Protein AF-A0A1M3HI37-F1 (afdb_monomer_lite)

Structure (mmCIF, N/CA/C/O backbone):
data_AF-A0A1M3HI37-F1
#
_entry.id   AF-A0A1M3HI37-F1
#
loop_
_atom_site.group_PDB
_atom_site.id
_atom_site.type_symbol
_atom_site.label_atom_id
_atom_site.label_alt_id
_atom_site.label_comp_id
_atom_site.label_asym_id
_atom_site.label_entity_id
_atom_site.label_seq_id
_atom_site.pdbx_PDB_ins_code
_atom_site.Cartn_x
_atom_site.Cartn_y
_atom_site.Cartn_z
_atom_site.occupancy
_atom_site.B_iso_or_equiv
_atom_site.auth_seq_id
_atom_site.auth_comp_id
_atom_site.auth_asym_id
_atom_site.auth_atom_id
_atom_site.pdbx_PDB_model_num
ATOM 1 N N . MET A 1 1 ? 22.553 -4.745 -106.684 1.00 51.94 1 MET A N 1
ATOM 2 C CA . MET A 1 1 ? 22.217 -4.225 -105.346 1.00 51.94 1 MET A CA 1
ATOM 3 C C . MET A 1 1 ? 20.838 -4.741 -105.004 1.00 51.94 1 MET A C 1
ATOM 5 O O . MET A 1 1 ? 19.872 -4.337 -105.643 1.00 51.94 1 MET A O 1
ATOM 9 N N . THR A 1 2 ? 20.761 -5.755 -104.147 1.00 65.69 2 THR A N 1
ATOM 10 C CA . THR A 1 2 ? 19.485 -6.427 -103.848 1.00 65.69 2 THR A CA 1
ATOM 11 C C . THR A 1 2 ? 18.762 -5.704 -102.711 1.00 65.69 2 THR A C 1
ATOM 13 O O . THR A 1 2 ? 19.394 -5.097 -101.853 1.00 65.69 2 THR A O 1
ATOM 16 N N . TRP A 1 3 ? 17.428 -5.749 -102.699 1.00 58.03 3 TRP A N 1
ATOM 17 C CA . TRP A 1 3 ? 16.578 -5.080 -101.696 1.00 58.03 3 TRP A CA 1
ATOM 18 C C . TRP A 1 3 ? 16.956 -5.431 -100.241 1.00 58.03 3 TRP A C 1
ATOM 20 O O . TRP A 1 3 ? 16.861 -4.592 -99.348 1.00 58.03 3 TRP A O 1
ATOM 30 N N . LEU A 1 4 ? 17.487 -6.640 -100.035 1.00 65.56 4 LEU A N 1
ATOM 31 C CA . LEU A 1 4 ? 18.017 -7.131 -98.761 1.00 65.56 4 LEU A CA 1
ATOM 32 C C . LEU A 1 4 ? 19.233 -6.334 -98.257 1.00 65.56 4 LEU A C 1
ATOM 34 O O . LEU A 1 4 ? 19.322 -6.052 -97.061 1.00 65.56 4 LEU A O 1
ATOM 38 N N . GLU A 1 5 ? 20.134 -5.915 -99.149 1.00 64.44 5 GLU A N 1
ATOM 39 C CA . GLU A 1 5 ? 21.323 -5.125 -98.789 1.00 64.44 5 GLU A CA 1
ATOM 40 C C . GLU A 1 5 ? 20.940 -3.706 -98.349 1.00 64.44 5 GLU A C 1
ATOM 42 O O . GLU A 1 5 ? 21.538 -3.161 -97.425 1.00 64.44 5 GLU A O 1
ATOM 47 N N . PHE A 1 6 ? 19.891 -3.132 -98.949 1.00 62.69 6 PHE A N 1
ATOM 48 C CA . PHE A 1 6 ? 19.379 -1.813 -98.574 1.00 62.69 6 PHE A CA 1
ATOM 49 C C . PHE A 1 6 ? 18.662 -1.844 -97.216 1.00 62.69 6 PHE A C 1
ATOM 51 O O . PHE A 1 6 ? 18.908 -0.988 -96.365 1.00 62.69 6 PHE A O 1
ATOM 58 N N . SER A 1 7 ? 17.839 -2.871 -96.959 1.00 63.03 7 SER A N 1
ATOM 59 C CA . SER A 1 7 ? 17.204 -3.049 -95.647 1.00 63.03 7 SER A CA 1
ATOM 60 C C . SER A 1 7 ? 18.219 -3.315 -94.533 1.00 63.03 7 SER A C 1
ATOM 62 O O . SER A 1 7 ? 18.073 -2.777 -93.439 1.00 63.03 7 SER A O 1
ATOM 64 N N . ALA A 1 8 ? 19.279 -4.082 -94.810 1.00 63.03 8 ALA A N 1
ATOM 65 C CA . ALA A 1 8 ? 20.337 -4.344 -93.836 1.00 63.03 8 ALA A CA 1
ATOM 66 C C . ALA A 1 8 ? 21.170 -3.083 -93.537 1.00 63.03 8 ALA A C 1
ATOM 68 O O . ALA A 1 8 ? 21.490 -2.821 -92.376 1.00 63.03 8 ALA A O 1
ATOM 69 N N . ALA A 1 9 ? 21.453 -2.262 -94.557 1.00 66.31 9 ALA A N 1
ATOM 70 C CA . ALA A 1 9 ? 22.195 -1.011 -94.406 1.00 66.31 9 ALA A CA 1
ATOM 71 C C . ALA A 1 9 ? 21.444 0.047 -93.575 1.00 66.31 9 ALA A C 1
ATOM 73 O O . ALA A 1 9 ? 22.079 0.834 -92.876 1.00 66.31 9 ALA A O 1
ATOM 74 N N . ILE A 1 10 ? 20.105 0.052 -93.611 1.00 62.66 10 ILE A N 1
ATOM 75 C CA . ILE A 1 10 ? 19.266 0.981 -92.830 1.00 62.66 10 ILE A CA 1
ATOM 76 C C . ILE A 1 10 ? 18.928 0.425 -91.440 1.00 62.66 10 ILE A C 1
ATOM 78 O O . ILE A 1 10 ? 18.802 1.190 -90.483 1.00 62.66 10 ILE A O 1
ATOM 82 N N . ALA A 1 11 ? 18.814 -0.897 -91.291 1.00 60.50 11 ALA A N 1
ATOM 83 C CA . ALA A 1 11 ? 18.486 -1.517 -90.010 1.00 60.50 11 ALA A CA 1
ATOM 84 C C . ALA A 1 11 ? 19.629 -1.404 -88.988 1.00 60.50 11 ALA A C 1
ATOM 86 O O . ALA A 1 11 ? 19.371 -1.169 -87.808 1.00 60.50 11 ALA A O 1
ATOM 87 N N . TRP A 1 12 ? 20.890 -1.523 -89.421 1.00 64.44 12 TRP A N 1
ATOM 88 C CA . TRP A 1 12 ? 22.028 -1.525 -88.496 1.00 64.44 12 TRP A CA 1
ATOM 89 C C . TRP A 1 12 ? 22.198 -0.206 -87.715 1.00 64.44 12 TRP A C 1
ATOM 91 O O . TRP A 1 12 ? 22.315 -0.265 -86.491 1.00 64.44 12 TRP A O 1
ATOM 101 N N . PRO A 1 13 ? 22.111 0.991 -88.332 1.00 61.84 13 PRO A N 1
ATOM 102 C CA . PRO A 1 13 ? 22.162 2.259 -87.600 1.00 61.84 13 PRO A CA 1
ATOM 103 C C . PRO A 1 13 ? 21.025 2.437 -86.586 1.00 61.84 13 PRO A C 1
ATOM 105 O O . PRO A 1 13 ? 21.250 2.985 -85.510 1.00 61.84 13 PRO A O 1
ATOM 108 N N . VAL A 1 14 ? 19.815 1.955 -86.893 1.00 59.25 14 VAL A N 1
ATOM 109 C CA . VAL A 1 14 ? 18.654 2.059 -85.991 1.00 59.25 14 VAL A CA 1
ATOM 110 C C . VAL A 1 14 ? 18.808 1.118 -84.799 1.00 59.25 14 VAL A C 1
ATOM 112 O O . VAL A 1 14 ? 18.575 1.529 -83.665 1.00 59.25 14 VAL A O 1
ATOM 115 N N . VAL A 1 15 ? 19.268 -0.114 -85.025 1.00 67.06 15 VAL A N 1
ATOM 116 C CA . VAL A 1 15 ? 19.565 -1.066 -83.943 1.00 67.06 15 VAL A CA 1
ATOM 117 C C . VAL A 1 15 ? 20.706 -0.552 -83.065 1.00 67.06 15 VAL A C 1
ATOM 119 O O . VAL A 1 15 ? 20.630 -0.666 -81.845 1.00 67.06 15 VAL A O 1
ATOM 122 N N . VAL A 1 16 ? 21.724 0.083 -83.652 1.00 62.56 16 VAL A N 1
ATOM 123 C CA . VAL A 1 16 ? 22.813 0.727 -82.904 1.00 62.56 16 VAL A CA 1
ATOM 124 C C . VAL A 1 16 ? 22.307 1.935 -82.109 1.00 62.56 16 VAL A C 1
ATOM 126 O O . VAL A 1 16 ? 22.681 2.079 -80.951 1.00 62.56 16 VAL A O 1
ATOM 129 N N . LEU A 1 17 ? 21.413 2.765 -82.654 1.00 59.09 17 LEU A N 1
ATOM 130 C CA . LEU A 1 17 ? 20.812 3.894 -81.928 1.00 59.09 17 LEU A CA 1
ATOM 131 C C . LEU A 1 17 ? 19.907 3.445 -80.775 1.00 59.09 17 LEU A C 1
ATOM 133 O O . LEU A 1 17 ? 19.986 4.009 -79.687 1.00 59.09 17 LEU A O 1
ATOM 137 N N . VAL A 1 18 ? 19.088 2.411 -80.980 1.00 61.22 18 VAL A N 1
ATOM 138 C CA . VAL A 1 18 ? 18.272 1.808 -79.913 1.00 61.22 18 VAL A CA 1
ATOM 139 C C . VAL A 1 18 ? 19.172 1.137 -78.874 1.00 61.22 18 VAL A C 1
ATOM 141 O O . VAL A 1 18 ? 18.958 1.308 -77.677 1.00 61.22 18 VAL A O 1
ATOM 144 N N . GLY A 1 19 ? 20.233 0.456 -79.312 1.00 57.97 19 GLY A N 1
ATOM 145 C CA . GLY A 1 19 ? 21.262 -0.109 -78.444 1.00 57.97 19 GLY A CA 1
ATOM 146 C C . GLY A 1 19 ? 21.965 0.957 -77.602 1.00 57.97 19 GLY A C 1
ATOM 147 O O . GLY A 1 19 ? 22.097 0.783 -76.400 1.00 57.97 19 GLY A O 1
ATOM 148 N N . ILE A 1 20 ? 22.337 2.101 -78.178 1.00 58.50 20 ILE A N 1
ATOM 149 C CA . ILE A 1 20 ? 22.938 3.232 -77.450 1.00 58.50 20 ILE A CA 1
ATOM 150 C C . ILE A 1 20 ? 21.909 3.929 -76.543 1.00 58.50 20 ILE A C 1
ATOM 152 O O . ILE A 1 20 ? 22.268 4.416 -75.477 1.00 58.50 20 ILE A O 1
ATOM 156 N N . GLY A 1 21 ? 20.627 3.958 -76.904 1.00 54.09 21 GLY A N 1
ATOM 157 C CA . GLY A 1 21 ? 19.571 4.496 -76.042 1.00 54.09 21 GLY A CA 1
ATOM 158 C C . GLY A 1 21 ? 19.309 3.631 -74.804 1.00 54.09 21 GLY A C 1
ATOM 159 O O . GLY A 1 21 ? 19.167 4.161 -73.704 1.00 54.09 21 GLY A O 1
ATOM 160 N N . VAL A 1 22 ? 19.289 2.305 -74.981 1.00 57.56 22 VAL A N 1
ATOM 161 C CA . VAL A 1 22 ? 18.970 1.322 -73.931 1.00 57.56 22 VAL A CA 1
ATOM 162 C C . VAL A 1 22 ? 20.198 0.935 -73.093 1.00 57.56 22 VAL A C 1
ATOM 164 O O . VAL A 1 22 ? 20.078 0.834 -71.874 1.00 57.56 22 VAL A O 1
ATOM 167 N N . LEU A 1 23 ? 21.378 0.745 -73.704 1.00 57.44 23 LEU A N 1
ATOM 168 C CA . LEU A 1 23 ? 22.640 0.444 -73.000 1.00 57.44 23 LEU A CA 1
ATOM 169 C C . LEU A 1 23 ? 23.497 1.681 -72.688 1.00 57.44 23 LEU A C 1
ATOM 171 O O . LEU A 1 23 ? 24.400 1.594 -71.858 1.00 57.44 23 LEU A O 1
ATOM 175 N N . GLY A 1 24 ? 23.266 2.812 -73.349 1.00 58.66 24 GLY A N 1
ATOM 176 C CA . GLY A 1 24 ? 23.971 4.064 -73.073 1.00 58.66 24 GLY A CA 1
ATOM 177 C C . GLY A 1 24 ? 23.230 4.953 -72.062 1.00 58.66 24 GLY A C 1
ATOM 178 O O . GLY A 1 24 ? 22.355 4.486 -71.329 1.00 58.66 24 GLY A O 1
ATOM 179 N N . PRO A 1 25 ? 23.562 6.256 -71.987 1.00 54.12 25 PRO A N 1
ATOM 180 C CA . PRO A 1 25 ? 23.143 7.143 -70.896 1.00 54.12 25 PRO A CA 1
ATOM 181 C C . PRO A 1 25 ? 21.618 7.287 -70.722 1.00 54.12 25 PRO A C 1
ATOM 183 O O . PRO A 1 25 ? 21.176 7.653 -69.637 1.00 54.12 25 PRO A O 1
ATOM 186 N N . GLY A 1 26 ? 20.807 6.949 -71.734 1.00 50.66 26 GLY A N 1
ATOM 187 C CA . GLY A 1 26 ? 19.340 6.930 -71.647 1.00 50.66 26 GLY A CA 1
ATOM 188 C C . GLY A 1 26 ? 18.780 5.888 -70.669 1.00 50.66 26 GLY A C 1
ATOM 189 O O . GLY A 1 26 ? 17.872 6.202 -69.901 1.00 50.66 26 GLY A O 1
ATOM 190 N N . GLY A 1 27 ? 19.363 4.685 -70.614 1.00 55.56 27 GLY A N 1
ATOM 191 C CA . GLY A 1 27 ? 18.976 3.650 -69.645 1.00 55.56 27 GLY A CA 1
ATOM 192 C C . GLY A 1 27 ? 19.376 4.001 -68.208 1.00 55.56 27 GLY A C 1
ATOM 193 O O . GLY A 1 27 ? 18.654 3.696 -67.256 1.00 55.56 27 GLY A O 1
ATOM 194 N N . VAL A 1 28 ? 20.497 4.714 -68.047 1.00 56.19 28 VAL A N 1
ATOM 195 C CA . VAL A 1 28 ? 20.952 5.223 -66.743 1.00 56.19 28 VAL A CA 1
ATOM 196 C C . VAL A 1 28 ? 20.040 6.357 -66.270 1.00 56.19 28 VAL A C 1
ATOM 198 O O . VAL A 1 28 ? 19.621 6.345 -65.120 1.00 56.19 28 VAL A O 1
ATOM 201 N N . LEU A 1 29 ? 19.630 7.265 -67.165 1.00 55.41 29 LEU A N 1
ATOM 202 C CA . LEU A 1 29 ? 18.665 8.328 -66.864 1.00 55.41 29 LEU A CA 1
ATOM 203 C C . LEU A 1 29 ? 17.296 7.776 -66.451 1.00 55.41 29 LEU A C 1
ATOM 205 O O . LEU A 1 29 ? 16.701 8.298 -65.516 1.00 55.41 29 LEU A O 1
ATOM 209 N N . GLN A 1 30 ? 16.805 6.703 -67.079 1.00 57.81 30 GLN A N 1
ATOM 210 C CA . GLN A 1 30 ? 15.540 6.075 -66.676 1.00 57.81 30 GLN A CA 1
ATOM 211 C C . GLN A 1 30 ? 15.613 5.467 -65.268 1.00 57.81 30 GLN A C 1
ATOM 213 O O . GLN A 1 30 ? 14.688 5.651 -64.478 1.00 57.81 30 GLN A O 1
ATOM 218 N N . LYS A 1 31 ? 16.727 4.804 -64.924 1.00 58.50 31 LYS A N 1
ATOM 219 C CA . LYS A 1 31 ? 16.969 4.309 -63.560 1.00 58.50 31 LYS A CA 1
ATOM 220 C C . LYS A 1 31 ? 17.120 5.444 -62.553 1.00 58.50 31 LYS A C 1
ATOM 222 O O . LYS A 1 31 ? 16.511 5.383 -61.494 1.00 58.50 31 LYS A O 1
ATOM 227 N N . SER A 1 32 ? 17.864 6.496 -62.888 1.00 55.75 32 SER A N 1
ATOM 228 C CA . SER A 1 32 ? 18.041 7.654 -62.007 1.00 55.75 32 SER A CA 1
ATOM 229 C C . SER A 1 32 ? 16.740 8.427 -61.795 1.00 55.75 32 SER A C 1
ATOM 231 O O . SER A 1 32 ? 16.489 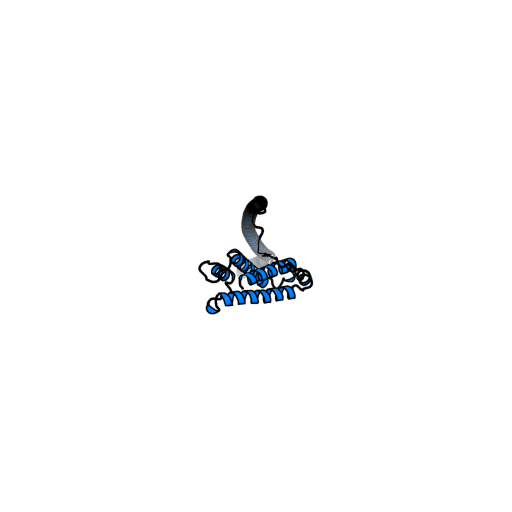8.874 -60.684 1.00 55.75 32 SER A O 1
ATOM 233 N N . ILE A 1 33 ? 15.889 8.559 -62.819 1.00 58.00 33 ILE A N 1
ATOM 234 C CA . ILE A 1 33 ? 14.561 9.182 -62.701 1.00 58.00 33 ILE A CA 1
ATOM 235 C C . ILE A 1 33 ? 13.615 8.293 -61.888 1.00 58.00 33 ILE A C 1
ATOM 237 O O . ILE A 1 33 ? 12.868 8.823 -61.074 1.00 58.00 33 ILE A O 1
ATOM 241 N N . GLY A 1 34 ? 13.671 6.966 -62.053 1.00 56.31 34 GLY A N 1
ATOM 242 C CA . GLY A 1 34 ? 12.927 6.017 -61.219 1.00 56.31 34 GLY A CA 1
ATOM 243 C C . GLY A 1 34 ? 13.337 6.091 -59.746 1.00 56.31 34 GLY A C 1
ATOM 244 O O . GLY A 1 34 ? 12.489 6.277 -58.884 1.00 56.31 34 GLY A O 1
ATOM 245 N N . GLU A 1 35 ? 14.641 6.081 -59.458 1.00 56.62 35 GLU A N 1
ATOM 246 C CA . GLU A 1 35 ? 15.166 6.237 -58.095 1.00 56.62 35 GLU A CA 1
ATOM 247 C C . GLU A 1 35 ? 14.878 7.626 -57.502 1.00 56.62 35 GLU A C 1
ATOM 249 O O . GLU A 1 35 ? 14.635 7.740 -56.302 1.00 56.62 35 GLU A O 1
ATOM 254 N N . LEU A 1 36 ? 14.885 8.693 -58.311 1.00 51.69 36 LEU A N 1
ATOM 255 C CA . LEU A 1 36 ? 14.451 10.022 -57.870 1.00 51.69 36 LEU A CA 1
ATOM 256 C C . LEU A 1 36 ? 12.945 10.066 -57.606 1.00 51.69 36 LEU A C 1
ATOM 258 O O . LEU A 1 36 ? 12.539 10.690 -56.635 1.00 51.69 36 LEU A O 1
ATOM 262 N N . ALA A 1 37 ? 12.122 9.421 -58.432 1.00 54.81 37 ALA A N 1
ATOM 263 C CA . ALA A 1 37 ? 10.678 9.350 -58.234 1.00 54.81 37 ALA A CA 1
ATOM 264 C C . ALA A 1 37 ? 10.332 8.557 -56.967 1.00 54.81 37 ALA A C 1
ATOM 266 O O . ALA A 1 37 ? 9.524 9.030 -56.171 1.00 54.81 37 ALA A O 1
ATOM 267 N N . ASP A 1 38 ? 11.007 7.432 -56.724 1.00 57.66 38 ASP A N 1
ATOM 268 C CA . ASP A 1 38 ? 10.850 6.634 -55.505 1.00 57.66 38 ASP A CA 1
ATOM 269 C C . ASP A 1 38 ? 11.316 7.408 -54.263 1.00 57.66 38 ASP A C 1
ATOM 271 O O . ASP A 1 38 ? 10.620 7.424 -53.249 1.00 57.66 38 ASP A O 1
ATOM 275 N N . LYS A 1 39 ? 12.436 8.144 -54.347 1.00 53.78 39 LYS A N 1
ATOM 276 C CA . LYS A 1 39 ? 12.897 9.031 -53.261 1.00 53.78 39 LYS A CA 1
ATOM 277 C C . LYS A 1 39 ? 11.974 10.230 -53.043 1.00 53.78 39 LYS A C 1
ATOM 279 O O . LYS A 1 39 ? 11.786 10.658 -51.911 1.00 53.78 39 LYS A O 1
ATOM 284 N N . LEU A 1 40 ? 11.376 10.787 -54.093 1.00 53.56 40 LEU A N 1
ATOM 285 C CA . LEU A 1 40 ? 10.406 11.878 -53.970 1.00 53.56 40 LEU A CA 1
ATOM 286 C C . LEU A 1 40 ? 9.072 11.382 -53.402 1.00 53.56 40 LEU A C 1
ATOM 288 O O . LEU A 1 40 ? 8.459 12.092 -52.608 1.00 53.56 40 LEU A O 1
ATOM 292 N N . MET A 1 41 ? 8.642 10.163 -53.742 1.00 55.38 41 MET A N 1
ATOM 293 C CA . MET A 1 41 ? 7.485 9.522 -53.113 1.00 55.38 41 MET A CA 1
ATOM 294 C C . MET A 1 41 ? 7.756 9.178 -51.648 1.00 55.38 41 MET A C 1
ATOM 296 O O . MET A 1 41 ? 6.880 9.424 -50.824 1.00 55.38 41 MET A O 1
ATOM 300 N N . SER A 1 42 ? 8.958 8.702 -51.301 1.00 55.56 42 SER A N 1
ATOM 301 C CA . SER A 1 42 ? 9.329 8.456 -49.902 1.00 55.56 42 SER A CA 1
ATOM 302 C C . SER A 1 42 ? 9.426 9.757 -49.105 1.00 55.56 42 SER A C 1
ATOM 304 O O . SER A 1 42 ? 8.984 9.814 -47.968 1.00 55.56 42 SER A O 1
ATOM 306 N N . ILE A 1 43 ? 9.942 10.839 -49.698 1.00 55.88 43 ILE A N 1
ATOM 307 C CA . ILE A 1 43 ? 9.947 12.162 -49.059 1.00 55.88 43 ILE A CA 1
ATOM 308 C C . ILE A 1 43 ? 8.515 12.667 -48.874 1.00 55.88 43 ILE A C 1
ATOM 310 O O . ILE A 1 43 ? 8.193 13.195 -47.815 1.00 55.88 43 ILE A O 1
ATOM 314 N N . LYS A 1 44 ? 7.632 12.484 -49.862 1.00 58.00 44 LYS A N 1
ATOM 315 C CA . LYS A 1 44 ? 6.222 12.864 -49.737 1.00 58.00 44 LYS A CA 1
ATOM 316 C C . LYS A 1 44 ? 5.516 12.059 -48.641 1.00 58.00 44 LYS A C 1
ATOM 318 O O . LYS A 1 44 ? 4.807 12.660 -47.842 1.00 58.00 44 LYS A O 1
ATOM 323 N N . SER A 1 45 ? 5.752 10.747 -48.556 1.00 61.03 45 SER A N 1
ATOM 324 C CA . SER A 1 45 ? 5.192 9.925 -47.476 1.00 61.03 45 SER A CA 1
ATOM 325 C C . SER A 1 45 ? 5.747 10.343 -46.116 1.00 61.03 45 SER A C 1
ATOM 327 O O . SER A 1 45 ? 4.976 10.490 -45.178 1.00 61.03 45 SER A O 1
ATOM 329 N N . SER A 1 46 ? 7.044 10.652 -46.016 1.00 55.38 46 SER A N 1
ATOM 330 C CA . SER A 1 46 ? 7.645 11.185 -44.789 1.00 55.38 46 SER A CA 1
ATOM 331 C C . SER A 1 46 ? 7.117 12.574 -44.411 1.00 55.38 46 SER A C 1
ATOM 333 O O . SER A 1 46 ? 7.029 12.885 -43.228 1.00 55.38 46 SER A O 1
ATOM 335 N N . VAL A 1 47 ? 6.741 13.420 -45.375 1.00 62.62 47 VAL A N 1
ATOM 336 C CA . VAL A 1 47 ? 6.108 14.725 -45.109 1.00 62.62 47 VAL A CA 1
ATOM 337 C C . VAL A 1 47 ? 4.670 14.551 -44.620 1.00 62.62 47 VAL A C 1
ATOM 339 O O . VAL A 1 47 ? 4.269 15.237 -43.680 1.00 62.62 47 VAL A O 1
ATOM 342 N N . ASP A 1 48 ? 3.910 13.622 -45.200 1.00 68.19 48 ASP A N 1
ATOM 343 C CA . ASP A 1 48 ? 2.563 13.292 -44.723 1.00 68.19 48 ASP A CA 1
ATOM 344 C C . ASP A 1 48 ? 2.616 12.653 -43.321 1.00 68.19 48 ASP A C 1
ATOM 346 O O . ASP A 1 48 ? 1.860 13.049 -42.434 1.00 68.19 48 ASP A O 1
ATOM 350 N N . GLU A 1 49 ? 3.577 11.763 -43.061 1.00 62.81 49 GLU A N 1
ATOM 351 C CA . GLU A 1 49 ? 3.855 11.217 -41.726 1.00 62.81 49 GLU A CA 1
ATOM 352 C C . GLU A 1 49 ? 4.272 12.310 -40.733 1.00 62.81 49 GLU A C 1
ATOM 354 O O . GLU A 1 49 ? 3.784 12.332 -39.605 1.00 62.81 49 GLU A O 1
ATOM 359 N N . PHE A 1 50 ? 5.114 13.264 -41.141 1.00 60.50 50 PHE A N 1
ATOM 360 C CA . PHE A 1 50 ? 5.513 14.395 -40.302 1.00 60.50 50 PHE A CA 1
ATOM 361 C C . PHE A 1 50 ? 4.341 15.333 -39.992 1.00 60.50 50 PHE A C 1
ATOM 363 O O . PHE A 1 50 ? 4.258 15.882 -38.891 1.00 60.50 50 PHE A O 1
ATOM 370 N N . ARG A 1 51 ? 3.414 15.508 -40.937 1.00 67.00 51 ARG A N 1
ATOM 371 C CA . ARG A 1 51 ? 2.192 16.288 -40.740 1.00 67.00 51 ARG A CA 1
ATOM 372 C C . ARG A 1 51 ? 1.262 15.609 -39.737 1.00 67.00 51 ARG A C 1
ATOM 374 O O . ARG A 1 51 ? 0.821 16.270 -38.802 1.00 67.00 51 ARG A O 1
ATOM 381 N N . VAL A 1 52 ? 1.061 14.296 -39.859 1.00 72.44 52 VAL A N 1
ATOM 382 C CA . VAL A 1 52 ? 0.303 13.493 -38.883 1.00 72.44 52 VAL A CA 1
ATOM 383 C C . VAL A 1 52 ? 0.974 13.523 -37.507 1.00 72.44 52 VAL A C 1
ATOM 385 O O . VAL A 1 52 ? 0.303 13.729 -36.498 1.00 72.44 52 VAL A O 1
ATOM 388 N N . LEU A 1 53 ? 2.302 13.389 -37.447 1.00 65.06 53 LEU A N 1
ATOM 389 C CA . LEU A 1 53 ? 3.062 13.473 -36.198 1.00 65.06 53 LEU A CA 1
ATOM 390 C C . LEU A 1 53 ? 2.950 14.867 -35.563 1.00 65.06 53 LEU A C 1
ATOM 392 O O . LEU A 1 53 ? 2.826 14.979 -34.347 1.00 65.06 53 LEU A O 1
ATOM 396 N N . SER A 1 54 ? 2.965 15.926 -36.375 1.00 58.50 54 SER A N 1
ATOM 397 C CA . SER A 1 54 ? 2.821 17.314 -35.919 1.00 58.50 54 SER A CA 1
ATOM 398 C C . SER A 1 54 ? 1.411 17.611 -35.409 1.00 58.50 54 SER A C 1
ATOM 400 O O . SER A 1 54 ? 1.261 18.309 -34.407 1.00 58.50 54 SER A O 1
ATOM 402 N N . GLU A 1 55 ? 0.378 17.062 -36.050 1.00 75.75 55 GLU A N 1
ATOM 403 C CA . GLU A 1 55 ? -1.008 17.142 -35.573 1.00 75.75 55 GLU A CA 1
ATOM 404 C C . GLU A 1 55 ? -1.166 16.405 -34.234 1.00 75.75 55 GLU A C 1
ATOM 406 O O . GLU A 1 55 ? -1.648 16.997 -33.268 1.00 75.75 55 GLU A O 1
ATOM 411 N N . GLN A 1 56 ? -0.633 15.182 -34.122 1.00 71.69 56 GLN A N 1
ATOM 412 C CA . GLN A 1 56 ? -0.603 14.428 -32.863 1.00 71.69 56 GLN A CA 1
ATOM 413 C C . GLN A 1 56 ? 0.215 15.132 -31.772 1.00 71.69 56 GLN A C 1
ATOM 415 O O . GLN A 1 56 ? -0.138 15.075 -30.594 1.00 71.69 56 GLN A O 1
ATOM 420 N N . PHE A 1 57 ? 1.312 15.801 -32.131 1.00 71.62 57 PHE A N 1
ATOM 421 C CA . PHE A 1 57 ? 2.126 16.565 -31.190 1.00 71.62 57 PHE A CA 1
ATOM 422 C C . PHE A 1 57 ? 1.383 17.803 -30.675 1.00 71.62 57 PHE A C 1
ATOM 424 O O . PHE A 1 57 ? 1.401 18.056 -29.473 1.00 71.62 57 PHE A O 1
ATOM 431 N N . ASN A 1 58 ? 0.675 18.529 -31.545 1.00 71.81 58 ASN A N 1
ATOM 432 C CA . ASN A 1 58 ? -0.176 19.655 -31.150 1.00 71.81 58 ASN A CA 1
ATOM 433 C C . ASN A 1 58 ? -1.333 19.210 -30.245 1.00 71.81 58 ASN A C 1
ATOM 435 O O . ASN A 1 58 ? -1.660 19.881 -29.266 1.00 71.81 58 ASN A O 1
ATOM 439 N N . GLU A 1 59 ? -1.938 18.064 -30.546 1.00 75.19 59 GLU A N 1
ATOM 440 C CA . GLU A 1 59 ? -3.003 17.483 -29.731 1.00 75.19 59 GLU A CA 1
ATOM 441 C C . GLU A 1 59 ? -2.482 17.057 -28.350 1.00 75.19 59 GLU A C 1
ATOM 443 O O . GLU A 1 59 ? -3.085 17.382 -27.326 1.00 75.19 59 GLU A O 1
ATOM 448 N N . ARG A 1 60 ? -1.287 16.453 -28.290 1.00 68.81 60 ARG A N 1
ATOM 449 C CA . ARG A 1 60 ? -0.600 16.158 -27.022 1.00 68.81 60 ARG A CA 1
ATOM 450 C C . ARG A 1 60 ? -0.187 17.421 -26.266 1.00 68.81 60 ARG A C 1
ATOM 452 O O . ARG A 1 60 ? -0.312 17.444 -25.046 1.00 68.81 60 ARG A O 1
ATOM 459 N N . GLN A 1 61 ? 0.258 18.481 -26.942 1.00 65.00 61 GLN A N 1
ATOM 460 C CA . GLN A 1 61 ? 0.550 19.768 -26.300 1.00 65.00 61 GLN A CA 1
ATOM 461 C C . GLN A 1 61 ? -0.707 20.414 -25.708 1.00 65.00 61 GLN A C 1
ATOM 463 O O . GLN A 1 61 ? -0.644 20.936 -24.595 1.00 65.00 61 GLN A O 1
ATOM 468 N N . ARG A 1 62 ? -1.855 20.338 -26.394 1.00 72.31 62 ARG A N 1
ATOM 469 C CA . ARG A 1 62 ? -3.146 20.769 -25.832 1.00 72.31 62 ARG A CA 1
ATOM 470 C C . ARG A 1 62 ? -3.532 19.956 -24.603 1.00 72.31 62 ARG A C 1
ATOM 472 O O . ARG A 1 62 ? -3.848 20.553 -23.580 1.00 72.31 62 ARG A O 1
ATOM 479 N N . ALA A 1 63 ? -3.412 18.631 -24.665 1.00 69.50 63 ALA A N 1
ATOM 480 C CA . ALA A 1 63 ? -3.690 17.758 -23.526 1.00 69.50 63 ALA A CA 1
ATOM 481 C C . ALA A 1 63 ? -2.771 18.049 -22.322 1.00 69.50 63 ALA A C 1
ATOM 483 O O . ALA A 1 63 ? -3.215 18.014 -21.174 1.00 69.50 63 ALA A O 1
ATOM 484 N N . ILE A 1 64 ? -1.498 18.389 -22.566 1.00 68.81 64 ILE A N 1
ATOM 485 C CA . ILE A 1 64 ? -0.570 18.844 -21.518 1.00 68.81 64 ILE A CA 1
ATOM 486 C C . ILE A 1 64 ? -1.016 20.198 -20.950 1.00 68.81 64 ILE A C 1
ATOM 488 O O . ILE A 1 64 ? -1.011 20.367 -19.735 1.00 68.81 64 ILE A O 1
ATOM 492 N N . GLY A 1 65 ? -1.437 21.144 -21.793 1.00 71.12 65 GLY A N 1
ATOM 493 C CA . GLY A 1 65 ? -1.970 22.438 -21.355 1.00 71.12 65 GLY A CA 1
ATOM 494 C C . GLY A 1 65 ? -3.213 22.301 -20.469 1.00 71.12 65 GLY A C 1
ATOM 495 O O . GLY A 1 65 ? -3.275 22.908 -19.401 1.00 71.12 65 GLY A O 1
ATOM 496 N N . GLU A 1 66 ? -4.156 21.443 -20.856 1.00 72.38 66 GLU A N 1
ATOM 497 C CA . GLU A 1 66 ? -5.345 21.115 -20.058 1.00 72.38 66 GLU A CA 1
ATOM 498 C C . GLU A 1 66 ? -4.975 20.410 -18.744 1.00 72.38 66 GLU A C 1
ATOM 500 O O . GLU A 1 66 ? -5.523 20.730 -17.689 1.00 72.38 66 GLU A O 1
ATOM 505 N N . SER A 1 67 ? -3.982 19.517 -18.770 1.00 59.88 67 SER A N 1
ATOM 506 C CA . SER A 1 67 ? -3.470 18.846 -17.566 1.00 59.88 67 SER A CA 1
ATOM 507 C C . SER A 1 67 ? -2.773 19.819 -16.609 1.00 59.88 67 SER A C 1
ATOM 509 O O . SER A 1 67 ? -2.927 19.707 -15.395 1.00 59.88 67 SER A O 1
ATOM 511 N N . LEU A 1 68 ? -2.039 20.808 -17.129 1.00 66.88 68 LEU A N 1
ATOM 512 C CA . LEU A 1 68 ? -1.431 21.878 -16.332 1.00 66.88 68 LEU A CA 1
ATOM 513 C C . LEU A 1 68 ? -2.489 22.816 -15.742 1.00 66.88 68 LEU A C 1
ATOM 515 O O . LEU A 1 68 ? -2.356 23.241 -14.596 1.00 66.88 68 LEU A O 1
ATOM 519 N N . GLN A 1 69 ? -3.560 23.107 -16.482 1.00 70.31 69 GLN A N 1
ATOM 520 C CA . GLN A 1 69 ? -4.695 23.873 -15.970 1.00 70.31 69 GLN A CA 1
ATOM 521 C C . GLN A 1 69 ? -5.427 23.113 -14.854 1.00 70.31 69 GLN A C 1
ATOM 523 O O . GLN A 1 69 ? -5.766 23.709 -13.831 1.00 70.31 69 GLN A O 1
ATOM 528 N N . TRP A 1 70 ? -5.605 21.797 -15.007 1.00 69.50 70 TRP A N 1
ATOM 529 C CA . TRP A 1 70 ? -6.129 20.925 -13.956 1.00 69.50 70 TRP A CA 1
ATOM 530 C C . TRP A 1 70 ? -5.215 20.896 -12.722 1.00 69.50 70 TRP A C 1
ATOM 532 O O . TRP A 1 70 ? -5.707 21.056 -11.609 1.00 69.50 70 TRP A O 1
ATOM 542 N N . LEU A 1 71 ? -3.891 20.796 -12.895 1.00 63.25 71 LEU A N 1
ATOM 543 C CA . LEU A 1 71 ? -2.921 20.863 -11.791 1.00 63.25 71 LEU A CA 1
ATOM 544 C C . LEU A 1 71 ? -2.958 22.209 -11.056 1.00 63.25 71 LEU A C 1
ATOM 546 O O . LEU A 1 71 ? -2.852 22.245 -9.833 1.00 63.25 71 LEU A O 1
ATOM 550 N N . ASN A 1 72 ? -3.156 23.314 -11.776 1.00 66.69 72 ASN A N 1
ATOM 551 C CA . ASN A 1 72 ? -3.315 24.633 -11.164 1.00 66.69 72 ASN A CA 1
ATOM 552 C C . ASN A 1 72 ? -4.649 24.736 -10.389 1.00 66.69 72 ASN A C 1
ATOM 554 O O . ASN A 1 72 ? -4.719 25.338 -9.318 1.00 66.69 72 ASN A O 1
ATOM 558 N N . GLY A 1 73 ? -5.701 24.074 -10.885 1.00 66.00 73 GLY A N 1
ATOM 559 C CA . GLY A 1 73 ? -6.956 23.867 -10.156 1.00 66.00 73 GLY A CA 1
ATOM 560 C C . GLY A 1 73 ? -6.769 23.049 -8.874 1.00 66.00 73 GLY A C 1
ATOM 561 O O . GLY A 1 73 ? -7.230 23.466 -7.813 1.00 66.00 73 GLY A O 1
ATOM 562 N N . ALA A 1 74 ? -6.014 21.952 -8.943 1.00 59.31 74 ALA A N 1
ATOM 563 C CA . ALA A 1 74 ? -5.680 21.115 -7.792 1.00 59.31 74 ALA A CA 1
ATOM 564 C C . ALA A 1 74 ? -4.817 21.862 -6.757 1.00 59.31 74 ALA A C 1
ATOM 566 O O . ALA A 1 74 ? -5.005 21.685 -5.556 1.00 59.31 74 ALA A O 1
ATOM 567 N N . GLY A 1 75 ? -3.917 22.751 -7.194 1.00 65.75 75 GLY A N 1
ATOM 568 C CA . GLY A 1 75 ? -3.163 23.644 -6.308 1.00 65.75 75 GLY A CA 1
ATOM 569 C C . GLY A 1 75 ? -4.063 24.615 -5.536 1.00 65.75 75 GLY A C 1
ATOM 570 O O . GLY A 1 75 ? -3.886 24.805 -4.332 1.00 65.75 75 GLY A O 1
ATOM 571 N N . ASN A 1 76 ? -5.088 25.166 -6.192 1.00 70.19 76 ASN A N 1
ATOM 572 C CA . ASN A 1 76 ? -6.090 26.008 -5.534 1.00 70.19 76 ASN A CA 1
ATOM 573 C C . ASN A 1 76 ? -6.961 25.214 -4.546 1.00 70.19 76 ASN A C 1
ATOM 575 O O . ASN A 1 76 ? -7.309 25.732 -3.485 1.00 70.19 76 ASN A O 1
ATOM 579 N N . GLU A 1 77 ? -7.297 23.960 -4.855 1.00 63.22 77 GLU A N 1
ATOM 580 C CA . GLU A 1 77 ? -8.002 23.073 -3.921 1.00 63.22 77 GLU A CA 1
ATOM 581 C C . GLU A 1 77 ? -7.134 22.698 -2.717 1.00 63.22 77 GLU A C 1
ATOM 583 O O . GLU A 1 77 ? -7.610 22.772 -1.587 1.00 63.22 77 GLU A O 1
ATOM 588 N N . LEU A 1 78 ? -5.849 22.399 -2.919 1.00 63.94 78 LEU A N 1
ATOM 589 C CA . LEU A 1 78 ? -4.895 22.147 -1.835 1.00 63.94 78 LEU A CA 1
ATOM 590 C C . LEU A 1 78 ? -4.690 23.377 -0.945 1.00 63.94 78 LEU A C 1
ATOM 592 O O . LEU A 1 78 ? -4.653 23.242 0.275 1.00 63.94 78 LEU A O 1
ATOM 596 N N . SER A 1 79 ? -4.624 24.578 -1.523 1.00 69.44 79 SER A N 1
ATOM 597 C CA . SER A 1 79 ? -4.561 25.827 -0.755 1.00 69.44 79 SER A CA 1
ATOM 598 C C . SER A 1 79 ? -5.832 26.051 0.074 1.00 69.44 79 SER A C 1
ATOM 600 O O . SER A 1 79 ? -5.744 26.424 1.243 1.00 69.44 79 SER A O 1
ATOM 602 N N . ARG A 1 80 ? -7.015 25.745 -0.479 1.00 67.88 80 ARG A N 1
ATOM 603 C CA . ARG A 1 80 ? -8.286 25.786 0.266 1.00 67.88 80 ARG A CA 1
ATOM 604 C C . ARG A 1 80 ? -8.346 24.741 1.376 1.00 67.88 80 ARG A C 1
ATOM 606 O O . ARG A 1 80 ? -8.835 25.053 2.456 1.00 67.88 80 ARG A O 1
ATOM 613 N N . ILE A 1 81 ? -7.841 23.532 1.133 1.00 65.06 81 ILE A N 1
ATOM 614 C CA . ILE A 1 81 ? -7.753 22.470 2.143 1.00 65.06 81 ILE A CA 1
ATOM 615 C C . ILE A 1 81 ? -6.787 22.879 3.256 1.00 65.06 81 ILE A C 1
ATOM 617 O O . ILE A 1 81 ? -7.132 22.717 4.419 1.00 65.06 81 ILE A O 1
ATOM 621 N N . SER A 1 82 ? -5.635 23.469 2.925 1.00 68.00 82 SER A N 1
ATOM 622 C CA . SER A 1 82 ? -4.689 24.009 3.909 1.00 68.00 82 SER A CA 1
ATOM 623 C C . SER A 1 82 ? -5.327 25.111 4.753 1.00 68.00 82 SER A C 1
ATOM 625 O O . SER A 1 82 ? -5.262 25.049 5.973 1.00 68.00 82 SER A O 1
ATOM 627 N N . ALA A 1 83 ? -6.019 26.067 4.127 1.00 71.38 83 ALA A N 1
ATOM 628 C CA . ALA A 1 83 ? -6.722 27.130 4.844 1.00 71.38 83 ALA A CA 1
ATOM 629 C C . ALA A 1 83 ? -7.857 26.588 5.733 1.00 71.38 83 ALA A C 1
ATOM 631 O O . ALA A 1 83 ? -8.081 27.090 6.834 1.00 71.38 83 ALA A O 1
ATOM 632 N N . ALA A 1 84 ? -8.559 25.540 5.290 1.00 64.94 84 ALA A N 1
ATOM 633 C CA . ALA A 1 84 ? -9.551 24.845 6.105 1.00 64.94 84 ALA A CA 1
ATOM 634 C C . ALA A 1 84 ? -8.900 24.103 7.285 1.00 64.94 84 ALA A C 1
ATOM 636 O O . ALA A 1 84 ? -9.443 24.119 8.385 1.00 64.94 84 ALA A O 1
ATOM 637 N N . LEU A 1 85 ? -7.724 23.504 7.086 1.00 68.88 85 LEU A N 1
ATOM 638 C CA . LEU A 1 85 ? -6.937 22.846 8.132 1.00 68.88 85 LEU A CA 1
ATOM 639 C C . LEU A 1 85 ? -6.419 23.845 9.172 1.00 68.88 85 LEU A C 1
ATOM 641 O O . LEU A 1 85 ? -6.515 23.575 10.366 1.00 68.88 85 LEU A O 1
ATOM 645 N N . ASP A 1 86 ? -5.948 25.013 8.738 1.00 72.38 86 ASP A N 1
ATOM 646 C CA . ASP A 1 86 ? -5.527 26.098 9.628 1.00 72.38 86 ASP A CA 1
ATOM 647 C C . ASP A 1 86 ? -6.716 26.687 10.399 1.00 72.38 86 ASP A C 1
ATOM 649 O O . ASP A 1 86 ? -6.605 26.951 11.594 1.00 72.38 86 ASP A O 1
ATOM 653 N N . SER A 1 87 ? -7.885 26.814 9.761 1.00 66.94 87 SER A N 1
ATOM 654 C CA . SER A 1 87 ? -9.127 27.216 10.434 1.00 66.94 87 SER A CA 1
ATOM 655 C C . SER A 1 87 ? -9.593 26.181 11.460 1.00 66.94 87 SER A C 1
ATOM 657 O O . SER A 1 87 ? -10.006 26.558 12.554 1.00 66.94 87 SER A O 1
ATOM 659 N N . VAL A 1 88 ? -9.499 24.886 11.150 1.00 64.31 88 VAL A N 1
ATOM 660 C CA . VAL A 1 88 ? -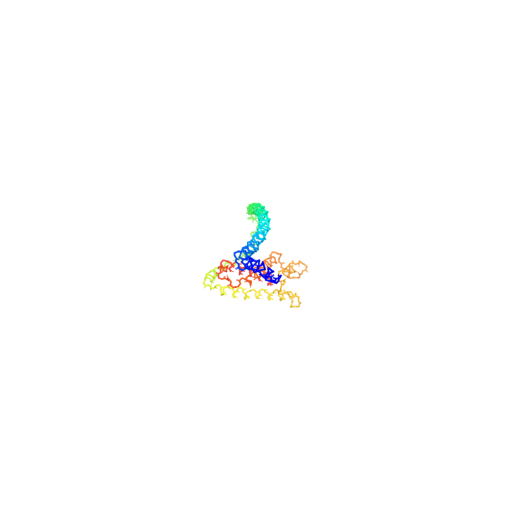9.805 23.812 12.104 1.00 64.31 88 VAL A CA 1
ATOM 661 C C . VAL A 1 88 ? -8.809 23.834 13.258 1.00 64.31 88 VAL A C 1
ATOM 663 O O . VAL A 1 88 ? -9.223 23.751 14.405 1.00 64.31 88 VAL A O 1
ATOM 666 N N . ARG A 1 89 ? -7.513 24.017 12.991 1.00 66.19 89 ARG A N 1
ATOM 667 C CA . ARG A 1 89 ? -6.485 24.132 14.033 1.00 66.19 89 ARG A CA 1
ATOM 668 C C . ARG A 1 89 ? -6.723 25.339 14.944 1.00 66.19 89 ARG A C 1
ATOM 670 O O . ARG A 1 89 ? -6.608 25.195 16.158 1.00 66.19 89 ARG A O 1
ATOM 677 N N . ALA A 1 90 ? -7.089 26.488 14.377 1.00 65.75 90 ALA A N 1
ATOM 678 C CA . ALA A 1 90 ? -7.444 27.685 15.135 1.00 65.75 90 ALA A CA 1
ATOM 679 C C . ALA A 1 90 ? -8.693 27.449 16.003 1.00 65.75 90 ALA A C 1
ATOM 681 O O . ALA A 1 90 ? -8.642 27.672 17.212 1.00 65.75 90 ALA A O 1
ATOM 682 N N . ASN A 1 91 ? -9.761 26.883 15.434 1.00 60.00 91 ASN A N 1
ATOM 683 C CA . ASN A 1 91 ? -10.987 26.566 16.172 1.00 60.00 91 ASN A CA 1
ATOM 684 C C . ASN A 1 91 ? -10.748 25.521 17.276 1.00 60.00 91 ASN A C 1
ATOM 686 O O . ASN A 1 91 ? -11.282 25.650 18.371 1.00 60.00 91 ASN A O 1
ATOM 690 N N . THR A 1 92 ? -9.912 24.508 17.035 1.00 57.94 92 THR A N 1
ATOM 691 C CA . THR A 1 92 ? -9.547 23.511 18.054 1.00 57.94 92 THR A CA 1
ATOM 692 C C . THR A 1 92 ? -8.696 24.128 19.166 1.00 57.94 92 THR A C 1
ATOM 694 O O . THR A 1 92 ? -8.882 23.784 20.330 1.00 57.94 92 THR A O 1
ATOM 697 N N . SER A 1 93 ? -7.806 25.076 18.848 1.00 54.22 93 SER A N 1
ATOM 698 C CA . SER A 1 93 ? -7.055 25.816 19.873 1.00 54.22 93 SER A CA 1
ATOM 699 C C . SER A 1 93 ? -7.946 26.736 20.716 1.00 54.22 93 SER A C 1
ATOM 701 O O . SER A 1 93 ? -7.722 26.868 21.916 1.00 54.22 93 SER A O 1
ATOM 703 N N . GLU A 1 94 ? -8.999 27.305 20.123 1.00 53.81 94 GLU A N 1
ATOM 704 C CA . GLU A 1 94 ? -9.989 28.122 20.832 1.00 53.81 94 GLU A CA 1
ATOM 705 C C . GLU A 1 94 ? -10.899 27.263 21.728 1.00 53.81 94 GLU A C 1
ATOM 707 O O . GLU A 1 94 ? -11.202 27.653 22.853 1.00 53.81 94 GLU A O 1
ATOM 712 N N . ILE A 1 95 ? -11.256 26.049 21.292 1.00 53.94 95 ILE A N 1
ATOM 713 C CA . ILE A 1 95 ? -12.008 25.079 22.107 1.00 53.94 95 ILE A CA 1
ATOM 714 C C . ILE A 1 95 ? -11.168 24.575 23.292 1.00 53.94 95 ILE A C 1
ATOM 716 O O . ILE A 1 95 ? -11.680 24.503 24.408 1.00 53.94 95 ILE A O 1
ATOM 720 N N . LEU A 1 96 ? -9.875 24.297 23.087 1.00 49.56 96 LEU A N 1
ATOM 721 C CA . LEU A 1 96 ? -8.964 23.875 24.161 1.00 49.56 96 LEU A CA 1
ATOM 722 C C . LEU A 1 96 ? -8.725 24.982 25.202 1.00 49.56 96 LEU A C 1
ATOM 724 O O . LEU A 1 96 ? -8.648 24.691 26.393 1.00 49.56 96 LEU A O 1
ATOM 728 N N . LEU A 1 97 ? -8.672 26.250 24.783 1.00 51.22 97 LEU A N 1
ATOM 729 C CA . LEU A 1 97 ? -8.565 27.388 25.706 1.00 51.22 97 LEU A CA 1
ATOM 730 C C . LEU A 1 97 ? -9.902 27.719 26.395 1.00 51.22 97 LEU A C 1
ATOM 732 O O . LEU A 1 97 ? -9.900 28.158 27.541 1.00 51.22 97 LEU A O 1
ATOM 736 N N . GLY A 1 98 ? -11.043 27.463 25.745 1.00 46.53 98 GLY A N 1
ATOM 737 C CA . GLY A 1 98 ? -12.378 27.676 26.316 1.00 46.53 98 GLY A CA 1
ATOM 738 C C . GLY A 1 98 ? -12.850 26.590 27.295 1.00 46.53 98 GLY A C 1
ATOM 739 O O . GLY A 1 98 ? -13.674 26.879 28.164 1.00 46.53 98 GLY A O 1
ATOM 740 N N . GLN A 1 99 ? -12.341 25.356 27.185 1.00 44.69 99 GLN A N 1
ATOM 741 C CA . GLN A 1 99 ? -12.637 24.265 28.129 1.00 44.69 99 GLN A CA 1
ATOM 742 C C . GLN A 1 99 ? -11.692 24.232 29.340 1.00 44.69 99 GLN A C 1
ATOM 744 O O . GLN A 1 99 ? -12.111 23.803 30.412 1.00 44.69 99 GLN A O 1
ATOM 749 N N . GLY A 1 100 ? -10.468 24.757 29.222 1.00 40.09 100 GLY A N 1
ATOM 750 C CA . GLY A 1 100 ? -9.484 24.753 30.312 1.00 40.09 100 GLY A CA 1
ATOM 751 C C . GLY A 1 100 ? -9.808 25.654 31.515 1.00 40.09 100 GLY A C 1
ATOM 752 O O . GLY A 1 100 ? -9.238 25.456 32.581 1.00 40.09 100 GLY A O 1
ATOM 753 N N . GLU A 1 101 ? -10.726 26.620 31.394 1.00 41.09 101 GLU A N 1
ATOM 754 C CA . GLU A 1 101 ? -11.041 27.567 32.485 1.00 41.09 101 GLU A CA 1
ATOM 755 C C . GLU A 1 101 ? -12.328 27.253 33.269 1.00 41.09 101 GLU A C 1
ATOM 757 O O . GLU A 1 101 ? -12.593 27.894 34.286 1.00 41.09 101 GLU A O 1
ATOM 762 N N . LYS A 1 102 ? -13.137 26.271 32.847 1.00 43.66 102 LYS A N 1
ATOM 763 C CA . LYS A 1 102 ? -14.411 25.939 33.523 1.00 43.66 102 LYS A CA 1
ATOM 764 C C . LYS A 1 102 ? -14.442 24.598 34.253 1.00 43.66 102 LYS A C 1
ATOM 766 O O . LYS A 1 102 ? -15.430 24.327 34.927 1.00 43.66 102 LYS A O 1
ATOM 771 N N . GLU A 1 103 ? -13.371 23.811 34.201 1.00 41.62 103 GLU A N 1
ATOM 772 C CA . GLU A 1 103 ? -13.331 22.453 34.769 1.00 41.62 103 GLU A CA 1
ATOM 773 C C . GLU A 1 103 ? -12.177 22.248 35.773 1.00 41.62 103 GLU A C 1
ATOM 775 O O . GLU A 1 103 ? -11.653 21.153 35.917 1.00 41.62 103 GLU A O 1
ATOM 780 N N . ILE A 1 104 ? -11.749 23.307 36.478 1.00 42.50 104 ILE A N 1
ATOM 781 C CA . ILE A 1 104 ? -10.676 23.228 37.501 1.00 42.50 104 ILE A CA 1
ATOM 782 C C . ILE A 1 104 ? -11.185 23.560 38.927 1.00 42.50 104 ILE A C 1
ATOM 784 O O . ILE A 1 104 ? -10.405 23.599 39.872 1.00 42.50 104 ILE A O 1
ATOM 788 N N . SER A 1 105 ? -12.493 23.761 39.153 1.00 40.34 105 SER A N 1
ATOM 789 C CA . SER A 1 105 ? -13.005 24.126 40.497 1.00 40.34 105 SER A CA 1
ATOM 790 C C . SER A 1 105 ? -13.954 23.126 41.164 1.00 40.34 105 SER A C 1
ATOM 792 O O . SER A 1 105 ? -14.390 23.387 42.285 1.00 40.34 105 SER A O 1
ATOM 794 N N . GLU A 1 106 ? -14.272 21.992 40.550 1.00 40.31 106 GLU A N 1
ATOM 795 C CA . GLU A 1 106 ? -15.163 21.016 41.178 1.00 40.31 106 GLU A CA 1
ATOM 796 C C . GLU A 1 106 ? -14.824 19.619 40.665 1.00 40.31 106 GLU A C 1
ATOM 798 O O . GLU A 1 106 ? -15.207 19.257 39.563 1.00 40.31 106 GLU A O 1
ATOM 803 N N . VAL A 1 107 ? -14.027 18.894 41.454 1.00 38.03 107 VAL A N 1
ATOM 804 C CA . VAL A 1 107 ? -13.923 17.425 41.611 1.00 38.03 107 VAL A CA 1
ATOM 805 C C . VAL A 1 107 ? -12.486 17.132 42.056 1.00 38.03 107 VAL A C 1
ATOM 807 O O . VAL A 1 107 ? -11.628 16.629 41.340 1.00 38.03 107 VAL A O 1
ATOM 810 N N . SER A 1 108 ? -12.218 17.511 43.305 1.00 40.91 108 SER A N 1
ATOM 811 C CA . SER A 1 108 ? -11.229 16.818 44.120 1.00 40.91 108 SER A CA 1
ATOM 812 C C . SER A 1 108 ? -11.859 15.495 44.546 1.00 40.91 108 SER A C 1
ATOM 814 O O . SER A 1 108 ? -12.808 15.514 45.329 1.00 40.91 108 SER A O 1
ATOM 816 N N . GLY A 1 109 ? -11.336 14.372 44.058 1.00 35.91 109 GLY A N 1
ATOM 817 C CA . GLY A 1 109 ? -11.646 13.052 44.607 1.00 35.91 109 GLY A CA 1
ATOM 818 C C . GLY A 1 109 ? -11.709 11.943 43.564 1.00 35.91 109 GLY A C 1
ATOM 819 O O . GLY A 1 109 ? -12.755 11.742 42.967 1.00 35.91 109 GLY A O 1
ATOM 820 N N . GLU A 1 110 ? -10.600 11.206 43.453 1.00 41.88 110 GLU A N 1
ATOM 821 C CA . GLU A 1 110 ? -10.556 9.775 43.101 1.00 41.88 110 GLU A CA 1
ATOM 822 C C . GLU A 1 110 ? -10.949 9.379 41.664 1.00 41.88 110 GLU A C 1
ATOM 824 O O . GLU A 1 110 ? -12.074 8.987 41.394 1.00 41.88 110 GLU A O 1
ATOM 829 N N . G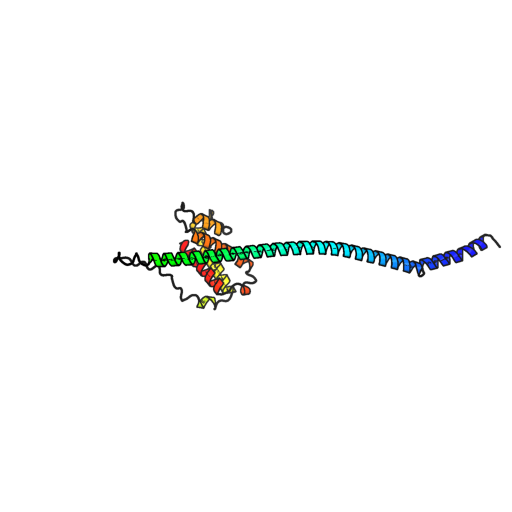LU A 1 111 ? -9.982 9.419 40.745 1.00 34.34 111 GLU A N 1
ATOM 830 C CA . GLU A 1 111 ? -9.411 8.237 40.067 1.00 34.34 111 GLU A CA 1
ATOM 831 C C . GLU A 1 111 ? -8.461 8.718 38.960 1.00 34.34 111 GLU A C 1
ATOM 833 O O . GLU A 1 111 ? -8.848 9.298 37.949 1.00 34.34 111 GLU A O 1
ATOM 838 N N . GLU A 1 112 ? -7.175 8.502 39.208 1.00 46.88 112 GLU A N 1
ATOM 839 C CA . GLU A 1 112 ? -6.071 8.712 38.281 1.00 46.88 112 GLU A CA 1
ATOM 840 C C . GLU A 1 112 ? -6.183 7.657 37.164 1.00 46.88 112 GLU A C 1
ATOM 842 O O . GLU A 1 112 ? -5.817 6.498 37.350 1.00 46.88 112 GLU A O 1
ATOM 847 N N . VAL A 1 113 ? -6.731 8.033 36.006 1.00 37.09 113 VAL A N 1
ATOM 848 C CA . VAL A 1 113 ? -6.504 7.303 34.751 1.00 37.09 113 VAL A CA 1
ATOM 849 C C . VAL A 1 113 ? -5.647 8.195 33.874 1.00 37.09 113 VAL A C 1
ATOM 851 O O . VAL A 1 113 ? -6.125 9.004 33.081 1.00 37.09 113 VAL A O 1
ATOM 854 N N . SER A 1 114 ? -4.347 8.067 34.092 1.00 38.59 114 SER A N 1
ATOM 855 C CA . SER A 1 114 ? -3.297 8.523 33.202 1.00 38.59 114 SER A CA 1
ATOM 856 C C . SER A 1 114 ? -3.480 7.819 31.853 1.00 38.59 114 SER A C 1
ATOM 858 O O . SER A 1 114 ? -3.174 6.634 31.723 1.00 38.59 114 SER A O 1
ATOM 860 N N . ASP A 1 115 ? -3.969 8.527 30.834 1.00 35.91 115 ASP A N 1
ATOM 861 C CA . ASP A 1 115 ? -3.714 8.150 29.439 1.00 35.91 115 ASP A CA 1
ATOM 862 C C . ASP A 1 115 ? -2.239 8.477 29.147 1.00 35.91 115 ASP A C 1
ATOM 864 O O . ASP A 1 115 ? -1.887 9.482 28.529 1.00 35.91 115 ASP A O 1
ATOM 868 N N . GLU A 1 116 ? -1.351 7.639 29.684 1.00 39.91 116 GLU A N 1
ATOM 869 C CA . GLU A 1 116 ? 0.052 7.587 29.299 1.00 39.91 116 GLU A CA 1
ATOM 870 C C . GLU A 1 116 ? 0.119 7.092 27.849 1.00 39.91 116 GLU A C 1
ATOM 872 O O . GLU A 1 116 ? -0.044 5.905 27.547 1.00 39.91 116 GLU A O 1
ATOM 877 N N . GLU A 1 117 ? 0.382 8.014 26.919 1.00 44.81 117 GLU A N 1
ATOM 878 C CA . GLU A 1 117 ? 1.071 7.652 25.686 1.00 44.81 117 GLU A CA 1
ATOM 879 C C . GLU A 1 117 ? 2.319 6.851 26.083 1.00 44.81 117 GLU A C 1
ATOM 881 O O . GLU A 1 117 ? 3.143 7.365 26.840 1.00 44.81 117 GLU A O 1
ATOM 886 N N . PRO A 1 118 ? 2.522 5.611 25.601 1.00 42.72 118 PRO A N 1
ATOM 887 C CA . PRO A 1 118 ? 3.808 4.982 25.794 1.00 42.72 118 PRO A CA 1
ATOM 888 C C . PRO A 1 118 ? 4.789 5.718 24.883 1.00 42.72 118 PRO A C 1
ATOM 890 O O . PRO A 1 118 ? 4.899 5.418 23.687 1.00 42.72 118 PRO A O 1
ATOM 893 N N . GLU A 1 119 ? 5.492 6.689 25.463 1.00 42.59 119 GLU A N 1
ATOM 894 C CA . GLU A 1 119 ? 6.796 7.146 25.013 1.00 42.59 119 GLU A CA 1
ATOM 895 C C . GLU A 1 119 ? 7.691 5.911 24.878 1.00 42.59 119 GLU A C 1
ATOM 897 O O . GLU A 1 119 ? 8.295 5.393 25.814 1.00 42.59 119 GLU A O 1
ATOM 902 N N . GLY A 1 120 ? 7.728 5.369 23.665 1.00 40.72 120 GLY A N 1
ATOM 903 C CA . GLY A 1 120 ? 8.691 4.360 23.272 1.00 40.72 120 GLY A CA 1
ATOM 904 C C . GLY A 1 120 ? 10.046 5.009 23.023 1.00 40.72 120 GLY A C 1
ATOM 905 O O . GLY A 1 120 ? 10.519 4.964 21.889 1.00 40.72 120 GLY A O 1
ATOM 906 N N . GLU A 1 121 ? 10.681 5.556 24.063 1.00 39.34 121 GLU A N 1
ATOM 907 C CA . GLU A 1 121 ? 12.059 6.088 24.059 1.00 39.34 121 GLU A CA 1
ATOM 908 C C . GLU A 1 121 ? 13.138 5.029 23.721 1.00 39.34 121 GLU A C 1
ATOM 910 O O . GLU A 1 121 ? 14.329 5.307 23.746 1.00 39.34 121 GLU A O 1
ATOM 915 N N . GLY A 1 122 ? 12.755 3.805 23.340 1.00 39.00 122 GLY A N 1
ATOM 916 C CA . GLY A 1 122 ? 13.677 2.725 22.967 1.00 39.00 122 GLY A CA 1
ATOM 917 C C . GLY A 1 122 ? 13.606 2.241 21.515 1.00 39.00 122 GLY A C 1
ATOM 918 O O . GLY A 1 122 ? 14.146 1.175 21.230 1.00 39.00 122 GLY A O 1
ATOM 919 N N . ARG A 1 123 ? 12.897 2.921 20.595 1.00 50.22 123 ARG A N 1
ATOM 920 C CA . ARG A 1 123 ? 12.714 2.417 19.207 1.00 50.22 123 ARG A CA 1
ATOM 921 C C . ARG A 1 123 ? 13.276 3.276 18.078 1.00 50.22 123 ARG A C 1
ATOM 923 O O . ARG A 1 123 ? 13.491 2.711 17.007 1.00 50.22 123 ARG A O 1
ATOM 930 N N . ALA A 1 124 ? 13.516 4.567 18.297 1.00 48.09 124 ALA A N 1
ATOM 931 C CA . ALA A 1 124 ? 14.059 5.444 17.256 1.00 48.09 124 ALA A CA 1
ATOM 932 C C . ALA A 1 124 ? 15.508 5.058 16.884 1.00 48.09 124 ALA A C 1
ATOM 934 O O . ALA A 1 124 ? 15.839 4.904 15.710 1.00 48.09 124 ALA A O 1
ATOM 935 N N . ASP A 1 125 ? 16.331 4.717 17.884 1.00 48.22 125 ASP A N 1
ATOM 936 C CA . ASP A 1 125 ? 17.718 4.263 17.674 1.00 48.22 125 ASP A CA 1
ATOM 937 C C . ASP A 1 125 ? 17.831 2.942 16.891 1.00 48.22 125 ASP A C 1
ATOM 939 O O . ASP A 1 125 ? 18.872 2.618 16.318 1.00 48.22 125 ASP A O 1
ATOM 943 N N . ASP A 1 126 ? 16.757 2.157 16.832 1.00 59.38 126 ASP A N 1
ATOM 944 C CA . ASP A 1 126 ? 16.767 0.837 16.206 1.00 59.38 126 ASP A CA 1
ATOM 945 C C . ASP A 1 126 ? 16.353 0.898 14.720 1.00 59.38 126 ASP A C 1
ATOM 947 O O . ASP A 1 126 ? 16.587 -0.043 13.962 1.00 59.38 126 ASP A O 1
ATOM 951 N N . ALA A 1 127 ? 15.743 1.999 14.263 1.00 62.22 127 ALA A N 1
ATOM 952 C CA . ALA A 1 127 ? 15.338 2.174 12.868 1.00 62.22 127 ALA A CA 1
ATOM 953 C C . ALA A 1 127 ? 16.511 2.597 11.975 1.00 62.22 127 ALA A C 1
ATOM 955 O O . ALA A 1 127 ? 16.698 2.014 10.900 1.00 62.22 127 ALA A O 1
ATOM 956 N N . GLU A 1 128 ? 17.321 3.564 12.414 1.00 65.44 128 GLU A N 1
ATOM 957 C CA . GLU A 1 128 ? 18.483 4.058 11.661 1.00 65.44 128 GLU A CA 1
ATOM 958 C C . GLU A 1 128 ? 19.548 2.975 11.464 1.00 65.44 128 GLU A C 1
ATOM 960 O O . GLU A 1 128 ? 20.092 2.841 10.368 1.00 65.44 128 GLU A O 1
ATOM 965 N N . ASN A 1 129 ? 19.747 2.120 12.470 1.00 72.31 129 ASN A N 1
ATOM 966 C CA . ASN A 1 129 ? 20.743 1.046 12.457 1.00 72.31 129 ASN A CA 1
ATOM 967 C C . ASN A 1 129 ? 20.353 -0.182 11.611 1.00 72.31 129 ASN A C 1
ATOM 969 O O . ASN A 1 129 ? 21.190 -1.048 11.349 1.00 72.31 129 ASN A O 1
ATOM 973 N N . ARG A 1 130 ? 19.096 -0.280 11.160 1.00 78.44 130 ARG A N 1
ATOM 974 C CA . ARG A 1 130 ? 18.618 -1.400 10.334 1.00 78.44 130 ARG A CA 1
ATOM 975 C C . ARG A 1 130 ? 18.816 -1.137 8.852 1.00 78.44 130 ARG A C 1
ATOM 977 O O . ARG A 1 130 ? 18.482 -0.068 8.345 1.00 78.44 130 ARG A O 1
ATOM 984 N N . THR A 1 131 ? 19.253 -2.160 8.122 1.00 86.44 131 THR A N 1
ATOM 985 C CA . THR A 1 131 ? 19.287 -2.098 6.655 1.00 86.44 131 THR A CA 1
ATOM 986 C C . THR A 1 131 ? 17.863 -2.011 6.087 1.00 86.44 131 THR A C 1
ATOM 988 O O . THR A 1 131 ? 16.918 -2.512 6.709 1.00 86.44 131 THR A O 1
ATOM 991 N N . PRO A 1 132 ? 17.659 -1.435 4.889 1.00 83.56 132 PRO A N 1
ATOM 992 C CA . PRO A 1 132 ? 16.331 -1.381 4.273 1.00 83.56 132 PRO A CA 1
ATOM 993 C C . PRO A 1 132 ? 15.687 -2.765 4.108 1.00 83.56 132 PRO A C 1
ATOM 995 O O . PRO A 1 132 ? 14.479 -2.914 4.278 1.00 83.56 132 PRO A O 1
ATOM 998 N N . GLN A 1 133 ? 16.486 -3.812 3.870 1.00 86.62 133 GLN A N 1
ATOM 999 C CA . GLN A 1 133 ? 15.996 -5.193 3.866 1.00 86.62 133 GLN A CA 1
ATOM 1000 C C . GLN A 1 133 ? 15.431 -5.608 5.236 1.00 86.62 133 GLN A C 1
ATOM 1002 O O . GLN A 1 133 ? 14.301 -6.080 5.305 1.00 86.62 133 GLN A O 1
ATOM 1007 N N . GLN A 1 134 ? 16.161 -5.366 6.329 1.00 88.50 134 GLN A N 1
ATOM 1008 C CA . GLN A 1 134 ? 15.695 -5.683 7.687 1.00 88.50 134 GLN A CA 1
ATOM 1009 C C . GLN A 1 134 ? 14.431 -4.899 8.068 1.00 88.50 134 GLN A C 1
ATOM 1011 O O . GLN A 1 134 ? 13.531 -5.439 8.717 1.00 88.50 134 GLN A O 1
ATOM 1016 N N . ARG A 1 135 ? 14.333 -3.629 7.652 1.00 86.69 135 ARG A N 1
ATOM 1017 C CA . ARG A 1 135 ? 13.124 -2.811 7.841 1.00 86.69 135 ARG A CA 1
ATOM 1018 C C . ARG A 1 135 ? 11.930 -3.405 7.094 1.00 86.69 135 ARG A C 1
ATOM 1020 O O . ARG A 1 135 ? 10.849 -3.518 7.669 1.00 86.69 135 ARG A O 1
ATOM 1027 N N . TYR A 1 136 ? 12.126 -3.820 5.844 1.00 89.12 136 TYR A N 1
ATOM 1028 C CA . TYR A 1 136 ? 11.072 -4.434 5.038 1.00 89.12 136 TYR A CA 1
ATOM 1029 C C . TYR A 1 136 ? 10.601 -5.773 5.622 1.00 89.12 136 TYR A C 1
ATOM 1031 O O . TYR A 1 136 ? 9.398 -5.997 5.745 1.00 89.12 136 TYR A O 1
ATOM 1039 N N . ASP A 1 137 ? 11.528 -6.629 6.052 1.00 88.81 137 ASP A N 1
ATOM 1040 C CA . ASP A 1 137 ? 11.196 -7.921 6.664 1.00 88.81 137 ASP A CA 1
ATOM 1041 C C . ASP A 1 137 ? 10.418 -7.735 7.980 1.00 88.81 137 ASP A C 1
ATOM 1043 O O . ASP A 1 137 ? 9.424 -8.423 8.228 1.00 88.81 137 ASP A O 1
ATOM 1047 N N . SER A 1 138 ? 10.795 -6.732 8.783 1.00 89.81 138 SER A N 1
ATOM 1048 C CA . SER A 1 138 ? 10.054 -6.315 9.983 1.00 89.81 138 SER A CA 1
ATOM 1049 C C . SER A 1 138 ? 8.629 -5.853 9.647 1.00 89.81 138 SER A C 1
ATOM 1051 O O . SER A 1 138 ? 7.667 -6.297 10.281 1.00 89.81 138 SER A O 1
ATOM 1053 N N . ILE A 1 139 ? 8.468 -5.014 8.615 1.00 91.00 139 ILE A N 1
ATOM 1054 C CA . ILE A 1 139 ? 7.153 -4.580 8.118 1.00 91.00 139 ILE A CA 1
ATOM 1055 C C . ILE A 1 139 ? 6.304 -5.788 7.707 1.00 91.00 139 ILE A C 1
ATOM 1057 O O . ILE A 1 139 ? 5.145 -5.885 8.110 1.00 91.00 139 ILE A O 1
ATOM 1061 N N . TYR A 1 140 ? 6.872 -6.715 6.934 1.00 91.62 140 TYR A N 1
ATOM 1062 C CA . TYR A 1 140 ? 6.166 -7.896 6.445 1.00 91.62 140 TYR A CA 1
ATOM 1063 C C . TYR A 1 140 ? 5.703 -8.804 7.592 1.00 91.62 140 TYR A C 1
ATOM 1065 O O . TYR A 1 140 ? 4.536 -9.198 7.631 1.00 91.62 140 TYR A O 1
ATOM 1073 N N . SER A 1 141 ? 6.580 -9.075 8.565 1.00 91.12 141 SER A N 1
ATOM 1074 C CA . SER A 1 141 ? 6.239 -9.860 9.758 1.00 91.12 141 SER A CA 1
ATOM 1075 C C . SER A 1 141 ? 5.106 -9.212 10.552 1.00 91.12 141 SER A C 1
ATOM 1077 O O . SER A 1 141 ? 4.090 -9.847 10.843 1.00 91.12 141 SER A O 1
ATOM 1079 N N . ARG A 1 142 ? 5.234 -7.915 10.860 1.00 90.31 142 ARG A N 1
ATOM 1080 C CA . ARG A 1 142 ? 4.232 -7.211 11.667 1.00 90.31 142 ARG A CA 1
ATOM 1081 C C . ARG A 1 142 ? 2.901 -7.046 10.951 1.00 90.31 142 ARG A C 1
ATOM 1083 O O . ARG A 1 142 ? 1.868 -7.049 11.622 1.00 90.31 142 ARG A O 1
ATOM 1090 N N . TRP A 1 143 ? 2.921 -6.902 9.628 1.00 93.69 143 TRP A N 1
ATOM 1091 C CA . TRP A 1 143 ? 1.716 -6.944 8.810 1.00 93.69 143 TRP A CA 1
ATOM 1092 C C . TRP A 1 143 ? 1.023 -8.302 8.942 1.00 93.69 143 TRP A C 1
ATOM 1094 O O . TRP A 1 143 ? -0.173 -8.340 9.214 1.00 93.69 143 TRP A O 1
ATOM 1104 N N . GLY A 1 144 ? 1.776 -9.404 8.847 1.00 91.31 144 GLY A N 1
ATOM 1105 C CA . GLY A 1 144 ? 1.267 -10.761 9.063 1.00 91.31 144 GLY A CA 1
ATOM 1106 C C . GLY A 1 144 ? 0.525 -10.912 10.395 1.00 91.31 144 GLY A C 1
ATOM 1107 O O . GLY A 1 144 ? -0.617 -11.369 10.425 1.00 91.31 144 GLY A O 1
ATOM 1108 N N . GLU A 1 145 ? 1.114 -10.428 11.486 1.00 92.12 145 GLU A N 1
ATOM 1109 C CA . GLU A 1 145 ? 0.474 -10.437 12.809 1.00 92.12 145 GLU A CA 1
ATOM 1110 C C . GLU A 1 145 ? -0.841 -9.640 12.842 1.00 92.12 145 GLU A C 1
ATOM 1112 O O . GLU A 1 145 ? -1.841 -10.120 13.373 1.00 92.12 145 GLU A O 1
ATOM 1117 N N . LEU A 1 146 ? -0.874 -8.439 12.246 1.00 91.62 146 LEU A N 1
ATOM 1118 C CA . LEU A 1 146 ? -2.105 -7.645 12.149 1.00 91.62 146 LEU A CA 1
ATOM 1119 C C . LEU A 1 146 ? -3.181 -8.411 11.369 1.00 91.62 146 LEU A C 1
ATOM 1121 O O . LEU A 1 146 ? -4.340 -8.460 11.775 1.00 91.62 146 LEU A O 1
ATOM 1125 N N . THR A 1 147 ? -2.801 -9.023 10.247 1.00 91.81 147 THR A N 1
ATOM 1126 C CA . THR A 1 147 ? -3.744 -9.777 9.422 1.00 91.81 147 THR A CA 1
ATOM 1127 C C . THR A 1 147 ? -4.312 -10.996 10.128 1.00 91.81 147 THR A C 1
ATOM 1129 O O . THR A 1 147 ? -5.490 -11.300 9.940 1.00 91.81 147 THR A O 1
ATOM 1132 N N . GLU A 1 148 ? -3.516 -11.646 10.973 1.00 91.38 148 GLU A N 1
ATOM 1133 C CA . GLU A 1 148 ? -3.962 -12.782 11.769 1.00 91.38 148 GLU A CA 1
ATOM 1134 C C . GLU A 1 148 ? -4.950 -12.345 12.859 1.00 91.38 148 GLU A C 1
ATOM 1136 O O . GLU A 1 148 ? -5.986 -12.983 13.023 1.00 91.38 148 GLU A O 1
ATOM 1141 N N . LEU A 1 149 ? -4.734 -11.198 13.516 1.00 89.69 149 LEU A N 1
ATOM 1142 C CA . LEU A 1 149 ? -5.719 -10.627 14.449 1.00 89.69 149 LEU A CA 1
ATOM 1143 C C . LEU A 1 149 ? -7.056 -10.320 13.757 1.00 89.69 149 LEU A C 1
ATOM 1145 O O . LEU A 1 149 ? -8.127 -10.650 14.269 1.00 89.69 149 LEU A O 1
ATOM 1149 N N . ILE A 1 150 ? -7.012 -9.740 12.552 1.00 88.38 150 ILE A N 1
ATOM 1150 C CA . ILE A 1 150 ? -8.222 -9.486 11.752 1.00 88.38 150 ILE A CA 1
ATOM 1151 C C . ILE A 1 150 ? -8.923 -10.805 11.404 1.00 88.38 150 ILE A C 1
ATOM 1153 O O . ILE A 1 150 ? -10.148 -10.900 11.512 1.00 88.38 150 ILE A O 1
ATOM 1157 N N . ARG A 1 151 ? -8.159 -11.830 11.009 1.00 89.38 151 ARG A N 1
ATOM 1158 C CA . ARG A 1 151 ? -8.682 -13.167 10.707 1.00 89.38 151 ARG A CA 1
ATOM 1159 C C . ARG A 1 151 ? -9.357 -13.796 11.922 1.00 89.38 151 ARG A C 1
ATOM 1161 O O . ARG A 1 151 ? -10.461 -14.317 11.783 1.00 89.38 151 ARG A O 1
ATOM 1168 N N . GLN A 1 152 ? -8.737 -13.720 13.096 1.00 88.94 152 GLN A N 1
ATOM 1169 C CA . GLN A 1 152 ? -9.295 -14.245 14.343 1.00 88.94 152 GLN A CA 1
ATOM 1170 C C . GLN A 1 152 ? -10.613 -13.554 14.704 1.00 88.94 152 GLN A C 1
ATOM 1172 O O . GLN A 1 152 ? -11.577 -14.221 15.073 1.00 88.94 152 GLN A O 1
ATOM 1177 N N . ARG A 1 153 ? -10.694 -12.231 14.525 1.00 84.62 153 ARG A N 1
ATOM 1178 C CA . ARG A 1 153 ? -11.886 -11.447 14.879 1.00 84.62 153 ARG A CA 1
ATOM 1179 C C . ARG A 1 153 ? -13.056 -11.638 13.910 1.00 84.62 153 ARG A C 1
ATOM 1181 O O . ARG A 1 153 ? -14.212 -11.609 14.325 1.00 84.62 153 ARG A O 1
ATOM 1188 N N . ILE A 1 154 ? -12.777 -11.798 12.616 1.00 84.56 154 ILE A N 1
ATOM 1189 C CA . ILE A 1 154 ? -13.802 -11.976 11.569 1.00 84.56 154 ILE A CA 1
ATOM 1190 C C . ILE A 1 154 ? -14.218 -13.446 11.414 1.00 84.56 154 ILE A C 1
ATOM 1192 O O . ILE A 1 154 ? -15.339 -13.734 10.982 1.00 84.56 154 ILE A O 1
ATOM 1196 N N . GLY A 1 155 ? -13.328 -14.364 11.781 1.00 83.94 155 GLY A N 1
ATOM 1197 C CA . GLY A 1 155 ? -13.449 -15.793 11.545 1.00 83.94 155 GLY A CA 1
ATOM 1198 C C . GLY A 1 155 ? -12.755 -16.211 10.239 1.00 83.94 155 GLY A C 1
ATOM 1199 O O . GLY A 1 155 ? -12.812 -15.480 9.243 1.00 83.94 155 GLY A O 1
ATOM 1200 N N . PRO A 1 156 ? -12.117 -17.395 10.214 1.00 84.19 156 PRO A N 1
ATOM 1201 C CA . PRO A 1 156 ? -11.300 -17.849 9.089 1.00 84.19 156 PRO A CA 1
ATOM 1202 C C . PRO A 1 156 ? -12.090 -17.989 7.781 1.00 84.19 156 PRO A C 1
ATOM 1204 O O . PRO A 1 156 ? -11.531 -17.724 6.722 1.00 84.19 156 PRO A O 1
ATOM 1207 N N . ASP A 1 157 ? -13.377 -18.334 7.852 1.00 82.94 157 ASP A N 1
ATOM 1208 C CA . ASP A 1 157 ? -14.225 -18.565 6.673 1.00 82.94 157 ASP A CA 1
ATOM 1209 C C . ASP A 1 157 ? -14.671 -17.267 5.983 1.00 82.94 157 ASP A C 1
ATOM 1211 O O . ASP A 1 157 ? -15.024 -17.261 4.808 1.00 82.94 157 ASP A O 1
ATOM 1215 N N . ASN A 1 158 ? -14.651 -16.149 6.715 1.00 82.25 158 ASN A N 1
ATOM 1216 C CA . ASN A 1 158 ? -15.072 -14.835 6.226 1.00 82.25 158 ASN A CA 1
ATOM 1217 C C . ASN A 1 158 ? -13.885 -13.913 5.906 1.00 82.25 158 ASN A C 1
ATOM 1219 O O . ASN A 1 158 ? -14.094 -12.755 5.528 1.00 82.25 158 ASN A O 1
ATOM 1223 N N . TYR A 1 159 ? -12.659 -14.400 6.106 1.00 87.25 159 TYR A N 1
ATOM 1224 C CA . TYR A 1 159 ? -11.433 -13.636 5.937 1.00 87.25 159 TYR A CA 1
ATOM 1225 C C . TYR A 1 159 ? -10.932 -13.698 4.488 1.00 87.25 159 TYR A C 1
ATOM 1227 O O . TYR A 1 159 ? -10.667 -14.770 3.951 1.00 87.25 159 TYR A O 1
ATOM 1235 N N . ASP A 1 160 ? -10.729 -12.529 3.880 1.00 86.62 160 ASP A N 1
ATOM 1236 C CA . ASP A 1 160 ? -10.076 -12.379 2.579 1.00 86.62 160 ASP A CA 1
ATOM 1237 C C . ASP A 1 160 ? -8.877 -11.427 2.680 1.00 86.62 160 ASP A C 1
ATOM 1239 O O . ASP A 1 160 ? -9.024 -10.203 2.729 1.00 86.62 160 ASP A O 1
ATOM 1243 N N . GLY A 1 161 ? -7.665 -11.984 2.637 1.00 82.50 161 GLY A N 1
ATOM 1244 C CA . GLY A 1 161 ? -6.416 -11.219 2.691 1.00 82.50 161 GLY A CA 1
ATOM 1245 C C . GLY A 1 161 ? -6.245 -10.189 1.565 1.00 82.50 161 GLY A C 1
ATOM 1246 O O . GLY A 1 161 ? -5.440 -9.270 1.695 1.00 82.50 161 GLY A O 1
ATOM 1247 N N . ARG A 1 162 ? -7.016 -10.273 0.472 1.00 84.88 162 ARG A N 1
ATOM 1248 C CA . ARG A 1 162 ? -7.013 -9.263 -0.604 1.00 84.88 162 ARG A CA 1
ATOM 1249 C C . ARG A 1 162 ? -7.849 -8.030 -0.264 1.00 84.88 162 ARG A C 1
ATOM 1251 O O . ARG A 1 162 ? -7.653 -6.972 -0.868 1.00 84.88 162 ARG A O 1
ATOM 1258 N N . ALA A 1 163 ? -8.767 -8.163 0.689 1.00 87.69 163 ALA A N 1
ATOM 1259 C CA . ALA A 1 163 ? -9.822 -7.205 0.983 1.00 87.69 163 ALA A CA 1
ATOM 1260 C C . ALA A 1 163 ? -9.750 -6.651 2.419 1.00 87.69 163 ALA A C 1
ATOM 1262 O O . ALA A 1 163 ? -10.757 -6.171 2.944 1.00 87.69 163 ALA A O 1
ATOM 1263 N N . ILE A 1 164 ? -8.562 -6.660 3.041 1.00 87.38 164 ILE A N 1
ATOM 1264 C CA . ILE A 1 164 ? -8.330 -6.266 4.446 1.00 87.38 164 ILE A CA 1
ATOM 1265 C C . ILE A 1 164 ? -8.926 -4.896 4.791 1.00 87.38 164 ILE A C 1
ATOM 1267 O O . ILE A 1 164 ? -9.631 -4.779 5.788 1.00 87.38 164 ILE A O 1
ATOM 1271 N N . GLY A 1 165 ? -8.744 -3.880 3.941 1.00 83.56 165 GLY A N 1
ATOM 1272 C CA . GLY A 1 165 ? -9.342 -2.556 4.173 1.00 83.56 165 GLY A CA 1
ATOM 1273 C C . GLY A 1 165 ? -10.879 -2.574 4.215 1.00 83.56 165 GLY A C 1
ATOM 1274 O O . GLY A 1 165 ? -11.494 -1.989 5.102 1.00 83.56 165 GLY A O 1
ATOM 1275 N N . SER A 1 166 ? -11.521 -3.323 3.312 1.00 84.81 166 SER A N 1
ATOM 1276 C CA . SER A 1 166 ? -12.985 -3.471 3.327 1.00 84.81 166 SER A CA 1
ATOM 1277 C C . SER A 1 166 ? -13.473 -4.262 4.543 1.00 84.81 166 SER A C 1
ATOM 1279 O O . SER A 1 166 ? -14.525 -3.967 5.106 1.00 84.81 166 SER A O 1
ATOM 1281 N N . MET A 1 167 ? -12.686 -5.244 4.985 1.00 86.00 167 MET A N 1
ATOM 1282 C CA . MET A 1 167 ? -12.959 -6.023 6.184 1.00 86.00 167 MET A CA 1
ATOM 1283 C C . MET A 1 167 ? -12.857 -5.171 7.450 1.00 86.00 167 MET A C 1
ATOM 1285 O O . MET A 1 167 ? -13.720 -5.288 8.316 1.00 86.00 167 MET A O 1
ATOM 1289 N N . ALA A 1 168 ? -11.884 -4.261 7.525 1.00 84.94 168 ALA A N 1
ATOM 1290 C CA . ALA A 1 168 ? -11.772 -3.302 8.619 1.00 84.94 168 ALA A CA 1
ATOM 1291 C C . ALA A 1 168 ? -13.002 -2.380 8.695 1.00 84.94 168 ALA A C 1
ATOM 1293 O O . ALA A 1 168 ? -13.602 -2.244 9.757 1.00 84.94 168 ALA A O 1
ATOM 1294 N N . ARG A 1 169 ? -13.486 -1.855 7.560 1.00 84.06 169 ARG A N 1
ATOM 1295 C CA . ARG A 1 169 ? -14.758 -1.101 7.524 1.00 84.06 169 ARG A CA 1
ATOM 1296 C C . ARG A 1 169 ? -15.957 -1.937 7.966 1.00 84.06 169 ARG A C 1
ATOM 1298 O O . ARG A 1 169 ? -16.838 -1.450 8.661 1.00 84.06 169 ARG A O 1
ATOM 1305 N N . ARG A 1 170 ? -16.002 -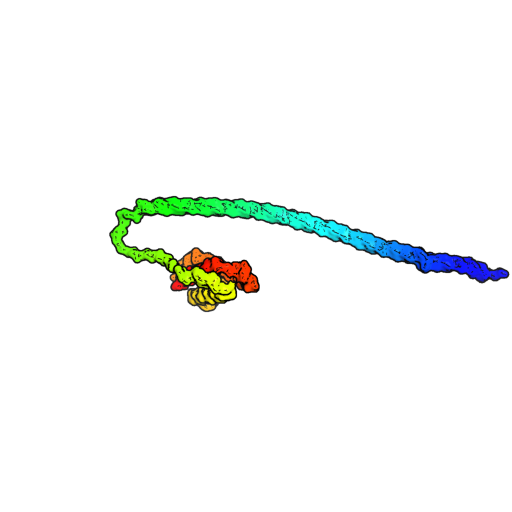3.222 7.600 1.00 82.19 170 ARG A N 1
ATOM 1306 C CA . ARG A 1 170 ? -17.055 -4.137 8.077 1.00 82.19 170 ARG A CA 1
ATOM 1307 C C . ARG A 1 170 ? -17.014 -4.313 9.597 1.00 82.19 170 ARG A C 1
ATOM 1309 O O . ARG A 1 170 ? -18.073 -4.473 10.204 1.00 82.19 170 ARG A O 1
ATOM 1316 N N . LEU A 1 171 ? -15.822 -4.281 10.195 1.00 82.75 171 LEU A N 1
ATOM 1317 C CA . LEU A 1 171 ? -15.632 -4.326 11.643 1.00 82.75 171 LEU A CA 1
ATOM 1318 C C . LEU A 1 171 ? -16.038 -3.020 12.336 1.00 82.75 171 LEU A C 1
ATOM 1320 O O . LEU A 1 171 ? -16.437 -3.089 13.488 1.00 82.75 171 LEU A O 1
ATOM 1324 N N . SER A 1 172 ? -16.025 -1.860 11.672 1.00 83.62 172 SER A N 1
ATOM 1325 C CA . SER A 1 172 ? -16.463 -0.600 12.298 1.00 83.62 172 SER A CA 1
ATOM 1326 C C . SER A 1 172 ? -17.983 -0.419 12.369 1.00 83.62 172 SER A C 1
ATOM 1328 O O . SER A 1 172 ? -18.476 0.565 12.920 1.00 83.62 172 SER A O 1
ATOM 1330 N N . HIS A 1 173 ? -18.771 -1.338 11.802 1.00 79.44 173 HIS A N 1
ATOM 1331 C CA . HIS A 1 173 ? -20.225 -1.253 11.901 1.00 79.44 173 HIS A CA 1
ATOM 1332 C C . HIS A 1 173 ? -20.696 -1.530 13.336 1.00 79.44 173 HIS A C 1
ATOM 1334 O O . HIS A 1 173 ? -20.603 -2.650 13.838 1.00 79.44 173 HIS A O 1
ATOM 1340 N N . ARG A 1 174 ? -21.302 -0.503 13.946 1.00 59.78 174 ARG A N 1
ATOM 1341 C CA . ARG A 1 174 ? -21.777 -0.432 15.343 1.00 59.78 174 ARG A CA 1
ATOM 1342 C C . ARG A 1 174 ? -22.742 -1.547 15.780 1.00 59.78 174 ARG A C 1
ATOM 1344 O O . ARG A 1 174 ? -22.977 -1.706 16.968 1.00 59.78 174 ARG A O 1
ATOM 1351 N N . SER A 1 175 ? -23.312 -2.318 14.850 1.00 62.81 175 SER A N 1
ATOM 1352 C CA . SER A 1 175 ? -24.200 -3.444 15.181 1.00 62.81 175 SER A CA 1
ATOM 1353 C C . SER A 1 175 ? -23.455 -4.731 15.561 1.00 62.81 175 SER A C 1
ATOM 1355 O O . SER A 1 175 ? -24.101 -5.743 15.825 1.00 62.81 175 SER A O 1
ATOM 1357 N N . ARG A 1 176 ? -22.117 -4.748 15.508 1.00 66.94 176 ARG A N 1
ATOM 1358 C CA . ARG A 1 176 ? -21.299 -5.919 15.849 1.00 66.94 176 ARG A CA 1
ATOM 1359 C C . ARG A 1 176 ? -20.801 -5.828 17.289 1.00 66.94 176 ARG A C 1
ATOM 1361 O O . ARG A 1 176 ? -20.427 -4.755 17.742 1.00 66.94 176 ARG A O 1
ATOM 1368 N N . ALA A 1 177 ? -20.747 -6.973 17.973 1.00 63.38 177 ALA A N 1
ATOM 1369 C CA . ALA A 1 177 ? -20.368 -7.071 19.387 1.00 63.38 177 ALA A CA 1
ATOM 1370 C C . ALA A 1 177 ? -18.954 -6.542 19.699 1.00 63.38 177 ALA A C 1
ATOM 1372 O O . ALA A 1 177 ? -18.712 -6.084 20.804 1.00 63.38 177 ALA A O 1
ATOM 1373 N N . ASN A 1 178 ? -18.051 -6.559 18.713 1.00 65.19 178 ASN A N 1
ATOM 1374 C CA . ASN A 1 178 ? -16.656 -6.141 18.844 1.00 65.19 178 ASN A CA 1
ATOM 1375 C C . ASN A 1 178 ? -16.305 -5.160 17.718 1.00 65.19 178 ASN A C 1
ATOM 1377 O O . ASN A 1 178 ? -15.475 -5.474 16.861 1.00 65.19 178 ASN A O 1
ATOM 1381 N N . ALA A 1 179 ? -17.017 -4.035 17.654 1.00 79.31 179 ALA A N 1
ATOM 1382 C CA . ALA A 1 179 ? -16.778 -3.029 16.628 1.00 79.31 179 ALA A CA 1
ATOM 1383 C C . ALA A 1 179 ? -15.508 -2.218 16.925 1.00 79.31 179 ALA A C 1
ATOM 1385 O O . ALA A 1 179 ? -15.276 -1.833 18.068 1.00 79.31 179 ALA A O 1
ATOM 1386 N N . ILE A 1 180 ? -14.702 -1.952 15.895 1.00 85.44 180 ILE A N 1
ATOM 1387 C CA . ILE A 1 180 ? -13.603 -0.975 15.982 1.00 85.44 180 ILE A CA 1
ATOM 1388 C C . ILE A 1 180 ? -14.117 0.436 15.707 1.00 85.44 180 ILE A C 1
ATOM 1390 O O . ILE A 1 180 ? -15.173 0.605 15.091 1.00 85.44 180 ILE A O 1
ATOM 1394 N N . SER A 1 181 ? -13.363 1.450 16.133 1.00 86.38 181 SER A N 1
ATOM 1395 C CA . SER A 1 181 ? -13.653 2.832 15.754 1.00 86.38 181 SER A CA 1
ATOM 1396 C C . SER A 1 181 ? -13.587 3.000 14.227 1.00 86.38 181 SER A C 1
ATOM 1398 O O . SER A 1 181 ? -12.953 2.214 13.509 1.00 86.38 181 SER A O 1
ATOM 1400 N N . LYS A 1 182 ? -14.277 4.016 13.701 1.00 86.94 182 LYS A N 1
ATOM 1401 C CA . LYS A 1 182 ? -14.241 4.307 12.261 1.00 86.94 182 LYS A CA 1
ATOM 1402 C C . LYS A 1 182 ? -12.840 4.769 11.855 1.00 86.94 182 LYS A C 1
ATOM 1404 O O . LYS A 1 182 ? -12.345 4.382 10.800 1.00 86.94 182 LYS A O 1
ATOM 1409 N N . GLU A 1 183 ? -12.200 5.527 12.732 1.00 87.44 183 GLU A N 1
ATOM 1410 C CA . GLU A 1 183 ? -10.853 6.059 12.598 1.00 87.44 183 GLU A CA 1
ATOM 1411 C C . GLU A 1 183 ? -9.820 4.927 12.486 1.00 87.44 183 GLU A C 1
ATOM 1413 O O . GLU A 1 183 ? -8.960 4.952 11.606 1.00 87.44 183 GLU A O 1
ATOM 1418 N N . ASP A 1 184 ? -9.936 3.881 13.310 1.00 88.25 184 ASP A N 1
ATOM 1419 C CA . ASP A 1 184 ? -9.024 2.733 13.251 1.00 88.25 184 ASP A CA 1
ATOM 1420 C C . ASP A 1 184 ? -9.279 1.860 12.014 1.00 88.25 184 ASP A C 1
ATOM 1422 O O . ASP A 1 184 ? -8.343 1.300 11.437 1.00 88.25 184 ASP A O 1
ATOM 1426 N N . ALA A 1 185 ? -10.528 1.775 11.546 1.00 88.00 185 ALA A N 1
ATOM 1427 C CA . ALA A 1 185 ? -10.837 1.100 10.288 1.00 88.00 185 ALA A CA 1
ATOM 1428 C C . ALA A 1 185 ? -10.223 1.820 9.076 1.00 88.00 185 ALA A C 1
ATOM 1430 O O . ALA A 1 185 ? -9.654 1.168 8.195 1.00 88.00 185 ALA A O 1
ATOM 1431 N N . GLU A 1 186 ? -10.302 3.152 9.043 1.00 89.00 186 GLU A N 1
ATOM 1432 C CA . GLU A 1 186 ? -9.661 3.988 8.021 1.00 89.00 186 GLU A CA 1
ATOM 1433 C C . GLU A 1 186 ? -8.130 3.891 8.093 1.00 89.00 186 GLU A C 1
ATOM 1435 O O . GLU A 1 186 ? -7.463 3.780 7.058 1.00 89.00 186 GLU A O 1
ATOM 1440 N N . LEU A 1 187 ? -7.565 3.834 9.303 1.00 89.88 187 LEU A N 1
ATOM 1441 C CA . LEU A 1 187 ? -6.138 3.597 9.512 1.00 89.88 187 LEU A CA 1
ATOM 1442 C C . LEU A 1 187 ? -5.699 2.250 8.918 1.00 89.88 187 LEU A C 1
ATOM 1444 O O . LEU A 1 187 ? -4.744 2.211 8.141 1.00 89.88 187 LEU A O 1
ATOM 1448 N N . ILE A 1 188 ? -6.402 1.152 9.221 1.00 90.31 188 ILE A N 1
ATOM 1449 C CA . ILE A 1 188 ? -6.090 -0.182 8.677 1.00 90.31 188 ILE A CA 1
ATOM 1450 C C . ILE A 1 188 ? -6.181 -0.190 7.144 1.00 90.31 188 ILE A C 1
ATOM 1452 O O . ILE A 1 188 ? -5.350 -0.804 6.469 1.00 90.31 188 ILE A O 1
ATOM 1456 N N . GLU A 1 189 ? -7.160 0.502 6.566 1.00 91.19 189 GLU A N 1
ATOM 1457 C CA . GLU A 1 189 ? -7.300 0.622 5.115 1.00 91.19 189 GLU A CA 1
ATOM 1458 C C . GLU A 1 189 ? -6.152 1.413 4.467 1.00 91.19 189 GLU A C 1
ATOM 1460 O O . GLU A 1 189 ? -5.619 0.998 3.427 1.00 91.19 189 GLU A O 1
ATOM 1465 N N . SER A 1 190 ? -5.745 2.525 5.084 1.00 88.88 190 SER A N 1
ATOM 1466 C CA . SER A 1 190 ? -4.591 3.315 4.651 1.00 88.88 190 SER A CA 1
ATOM 1467 C C . SER A 1 190 ? -3.309 2.481 4.707 1.00 88.88 190 SER A C 1
ATOM 1469 O O . SER A 1 190 ? -2.587 2.387 3.709 1.00 88.88 190 SER A O 1
ATOM 1471 N N . LEU A 1 191 ? -3.075 1.778 5.821 1.00 91.75 191 LEU A N 1
ATOM 1472 C CA . LEU A 1 191 ? -1.928 0.884 6.001 1.00 91.75 191 LEU A CA 1
ATOM 1473 C C . LEU A 1 191 ? -1.927 -0.255 4.973 1.00 91.75 191 LEU A C 1
ATOM 1475 O O . LEU A 1 191 ? -0.890 -0.536 4.378 1.00 91.75 191 LEU A O 1
ATOM 1479 N N . HIS A 1 192 ? -3.083 -0.859 4.680 1.00 92.19 192 HIS A N 1
ATOM 1480 C CA . HIS A 1 192 ? -3.209 -1.884 3.638 1.00 92.19 192 HIS A CA 1
ATOM 1481 C C . HIS A 1 192 ? -2.839 -1.344 2.251 1.00 92.19 192 HIS A C 1
ATOM 1483 O O . HIS A 1 192 ? -2.131 -1.997 1.480 1.00 92.19 192 HIS A O 1
ATOM 1489 N N . SER A 1 193 ? -3.291 -0.133 1.927 1.00 88.31 193 SER A N 1
ATOM 1490 C CA . SER A 1 193 ? -2.979 0.519 0.653 1.00 88.31 193 SER A CA 1
ATOM 1491 C C . SER A 1 193 ? -1.487 0.830 0.524 1.00 88.31 193 SER A C 1
ATOM 1493 O O . SER A 1 193 ? -0.905 0.600 -0.538 1.00 88.31 193 SER A O 1
ATOM 1495 N N . GLN A 1 194 ? -0.859 1.303 1.602 1.00 89.38 194 GLN A N 1
ATOM 1496 C CA . GLN A 1 194 ? 0.582 1.552 1.667 1.00 89.38 194 GLN A CA 1
ATOM 1497 C C . GLN A 1 194 ? 1.388 0.250 1.567 1.00 89.38 194 GLN A C 1
ATOM 1499 O O . GLN A 1 194 ? 2.274 0.151 0.721 1.00 89.38 194 GLN A O 1
ATOM 1504 N N . PHE A 1 195 ? 1.015 -0.795 2.310 1.00 89.88 195 PHE A N 1
ATOM 1505 C CA . PHE A 1 195 ? 1.671 -2.105 2.251 1.00 89.88 195 PHE A CA 1
ATOM 1506 C C . PHE A 1 195 ? 1.641 -2.711 0.840 1.00 89.88 195 PHE A C 1
ATOM 1508 O O . PHE A 1 195 ? 2.648 -3.214 0.341 1.00 89.88 195 PHE A O 1
ATOM 1515 N N . LYS A 1 196 ? 0.514 -2.584 0.126 1.00 90.12 196 LYS A N 1
ATOM 1516 C CA . LYS A 1 196 ? 0.426 -3.002 -1.284 1.00 90.12 196 LYS A CA 1
ATOM 1517 C C . LYS A 1 196 ? 1.385 -2.237 -2.194 1.00 90.12 196 LYS A C 1
ATOM 1519 O O . LYS A 1 196 ? 1.851 -2.805 -3.180 1.00 90.12 196 LYS A O 1
ATOM 1524 N N . ARG A 1 197 ? 1.658 -0.959 -1.912 1.00 86.62 197 ARG A N 1
ATOM 1525 C CA . ARG A 1 197 ? 2.662 -0.178 -2.653 1.00 86.62 197 ARG A CA 1
ATOM 1526 C C . ARG A 1 197 ? 4.069 -0.672 -2.327 1.00 86.62 197 ARG A C 1
ATOM 1528 O O . ARG A 1 197 ? 4.840 -0.888 -3.255 1.00 86.62 197 ARG A O 1
ATOM 1535 N N . PHE A 1 198 ? 4.362 -0.956 -1.059 1.00 87.62 198 PHE A N 1
ATOM 1536 C CA . PHE A 1 198 ? 5.655 -1.506 -0.635 1.00 87.62 198 PHE A CA 1
ATOM 1537 C C . PHE A 1 198 ? 5.971 -2.839 -1.321 1.00 87.62 198 PHE A C 1
ATOM 1539 O O . PHE A 1 198 ? 7.082 -3.023 -1.810 1.00 87.62 198 PHE A O 1
ATOM 1546 N N . GLY A 1 199 ? 4.979 -3.727 -1.454 1.00 85.75 199 GLY A N 1
ATOM 1547 C CA . GLY A 1 199 ? 5.133 -4.991 -2.182 1.00 85.75 199 GLY A CA 1
ATOM 1548 C C . GLY A 1 199 ? 5.388 -4.836 -3.690 1.00 85.75 199 GLY A C 1
ATOM 1549 O O . GLY A 1 199 ? 5.939 -5.733 -4.317 1.00 85.75 199 GLY A O 1
ATOM 1550 N N . ARG A 1 200 ? 5.004 -3.704 -4.299 1.00 86.62 200 ARG A N 1
ATOM 1551 C CA . ARG A 1 200 ? 5.306 -3.402 -5.715 1.00 86.62 200 ARG A CA 1
ATOM 1552 C C . ARG A 1 200 ? 6.688 -2.783 -5.893 1.00 86.62 200 ARG A C 1
ATOM 1554 O O . ARG A 1 200 ? 7.300 -2.962 -6.938 1.00 86.62 200 ARG A O 1
ATOM 1561 N N . LEU A 1 201 ? 7.153 -2.049 -4.886 1.00 86.94 201 LEU A N 1
ATOM 1562 C CA . LEU A 1 201 ? 8.410 -1.305 -4.905 1.00 86.94 201 LEU A CA 1
ATOM 1563 C C . LEU A 1 201 ? 9.538 -2.036 -4.157 1.00 86.94 201 LEU A C 1
ATOM 1565 O O . LEU A 1 201 ? 10.563 -1.441 -3.842 1.00 86.94 201 LEU A O 1
ATOM 1569 N N . THR A 1 202 ? 9.386 -3.333 -3.874 1.00 86.75 202 THR A N 1
ATOM 1570 C CA . THR A 1 202 ? 10.368 -4.115 -3.102 1.00 86.75 202 THR A CA 1
ATOM 1571 C C . THR A 1 202 ? 11.754 -4.152 -3.756 1.00 86.75 202 THR A C 1
ATOM 1573 O O . THR A 1 202 ? 12.762 -4.248 -3.055 1.00 86.75 202 THR A O 1
ATOM 1576 N N . ALA A 1 203 ? 11.817 -4.054 -5.089 1.00 81.44 203 ALA A N 1
ATOM 1577 C CA . ALA A 1 203 ? 13.069 -4.028 -5.846 1.00 81.44 203 ALA A CA 1
ATOM 1578 C C . ALA A 1 203 ? 13.876 -2.734 -5.639 1.00 81.44 203 ALA A C 1
ATOM 1580 O O . ALA A 1 203 ? 15.097 -2.775 -5.711 1.00 81.44 203 ALA A O 1
ATOM 1581 N N . THR A 1 204 ? 13.207 -1.616 -5.345 1.00 85.94 204 THR A N 1
ATOM 1582 C CA . THR A 1 204 ? 13.821 -0.293 -5.136 1.00 85.94 204 THR A CA 1
ATOM 1583 C C . THR A 1 204 ? 13.686 0.179 -3.689 1.00 85.94 204 THR A C 1
ATOM 1585 O O . THR A 1 204 ? 13.702 1.373 -3.409 1.00 85.94 204 THR A O 1
ATOM 1588 N N . LYS A 1 205 ? 13.535 -0.755 -2.738 1.00 82.81 205 LYS A N 1
ATOM 1589 C CA . LYS A 1 205 ? 13.335 -0.463 -1.305 1.00 82.81 205 LYS A CA 1
ATOM 1590 C C . LYS A 1 205 ? 14.378 0.483 -0.714 1.00 82.81 205 LYS A C 1
ATOM 1592 O O . LYS A 1 205 ? 14.028 1.287 0.140 1.00 82.81 205 LYS A O 1
ATOM 1597 N N . ASP A 1 206 ? 15.616 0.427 -1.192 1.00 82.56 206 ASP A N 1
ATOM 1598 C CA . ASP A 1 206 ? 16.705 1.271 -0.699 1.00 82.56 206 ASP A CA 1
ATOM 1599 C C . ASP A 1 206 ? 16.491 2.762 -1.031 1.00 82.56 206 ASP A C 1
ATOM 1601 O O . ASP A 1 206 ? 17.038 3.624 -0.351 1.00 82.56 206 ASP A O 1
ATOM 1605 N N . GLU A 1 207 ? 15.659 3.076 -2.032 1.00 80.19 207 GLU A N 1
ATOM 1606 C CA . GLU A 1 207 ? 15.392 4.445 -2.491 1.00 80.19 207 GLU A CA 1
ATOM 1607 C C . GLU A 1 207 ? 14.244 5.127 -1.734 1.00 80.19 207 GLU A C 1
ATOM 1609 O O . GLU A 1 207 ? 14.231 6.349 -1.607 1.00 80.19 207 GLU A O 1
ATOM 1614 N N . TRP A 1 208 ? 13.262 4.362 -1.243 1.00 83.81 208 TRP A N 1
ATOM 1615 C CA . TRP A 1 208 ? 12.039 4.921 -0.650 1.00 83.81 208 TRP A CA 1
ATOM 1616 C C . TRP A 1 208 ? 11.810 4.531 0.814 1.00 83.81 208 TRP A C 1
ATOM 1618 O O . TRP A 1 208 ? 11.045 5.209 1.500 1.00 83.81 208 TRP A O 1
ATOM 1628 N N . LEU A 1 209 ? 12.438 3.463 1.322 1.00 85.06 209 LEU A N 1
ATOM 1629 C CA . LEU A 1 209 ? 12.236 2.986 2.695 1.00 85.06 209 LEU A CA 1
ATOM 1630 C C . LEU A 1 209 ? 13.143 3.726 3.687 1.00 85.06 209 LEU A C 1
ATOM 1632 O O . LEU A 1 209 ? 14.095 3.175 4.255 1.00 85.06 209 LEU A O 1
ATOM 1636 N N . THR A 1 210 ? 12.822 4.998 3.906 1.00 86.38 210 THR A N 1
ATOM 1637 C CA . THR A 1 210 ? 13.495 5.837 4.901 1.00 86.38 210 THR A CA 1
ATOM 1638 C C . THR A 1 210 ? 13.191 5.358 6.332 1.00 86.38 210 THR A C 1
ATOM 1640 O O . THR A 1 210 ? 12.160 4.711 6.557 1.00 86.38 210 THR A O 1
ATOM 1643 N N . PRO A 1 211 ? 14.068 5.650 7.315 1.00 82.88 211 PRO A N 1
ATOM 1644 C CA . PRO A 1 211 ? 13.805 5.348 8.726 1.00 82.88 211 PRO A CA 1
ATOM 1645 C C . PRO A 1 211 ? 12.481 5.960 9.204 1.00 82.88 211 PRO A C 1
ATOM 1647 O O . PRO A 1 211 ? 11.665 5.267 9.800 1.00 82.88 211 PRO A O 1
ATOM 1650 N N . GLU A 1 212 ? 12.216 7.212 8.829 1.00 84.12 212 GLU A N 1
ATOM 1651 C CA . GLU A 1 212 ? 10.985 7.936 9.168 1.00 84.12 212 GLU A CA 1
ATOM 1652 C C . GLU A 1 212 ? 9.727 7.243 8.628 1.00 84.12 212 GLU A C 1
ATOM 1654 O O . GLU A 1 212 ? 8.736 7.075 9.341 1.00 84.12 212 GLU A O 1
ATOM 1659 N N . LEU A 1 213 ? 9.745 6.816 7.358 1.00 85.69 213 LEU A N 1
ATOM 1660 C CA . LEU A 1 213 ? 8.616 6.105 6.760 1.00 85.69 213 LEU A CA 1
ATOM 1661 C C . LEU A 1 213 ? 8.389 4.765 7.464 1.00 85.69 213 LEU A C 1
ATOM 1663 O O . LEU A 1 213 ? 7.247 4.399 7.747 1.00 85.69 213 LEU A O 1
ATOM 1667 N N . TYR A 1 214 ? 9.477 4.047 7.749 1.00 86.56 214 TYR A N 1
ATOM 1668 C CA . TYR A 1 214 ? 9.434 2.797 8.494 1.00 86.56 214 TYR A CA 1
ATOM 1669 C C . TYR A 1 214 ? 8.809 2.999 9.880 1.00 86.56 214 TYR A C 1
ATOM 1671 O O . TYR A 1 214 ? 7.849 2.308 10.216 1.0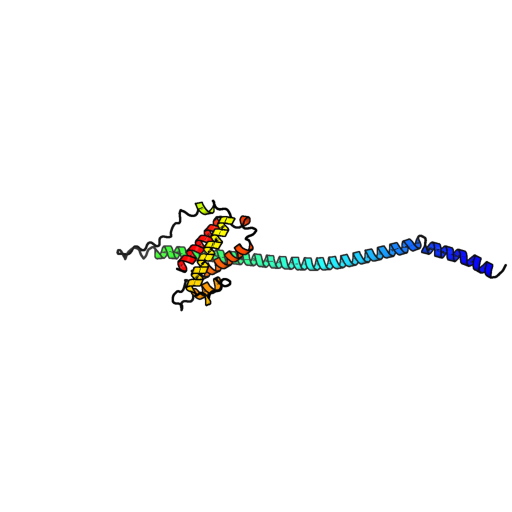0 86.56 214 TYR A O 1
ATOM 1679 N N . GLU A 1 215 ? 9.286 3.962 10.665 1.00 87.88 215 GLU A N 1
ATOM 1680 C CA . GLU A 1 215 ? 8.774 4.226 12.010 1.00 87.88 215 GLU A CA 1
ATOM 1681 C C . GLU A 1 215 ? 7.302 4.622 12.011 1.00 87.88 215 GLU A C 1
ATOM 1683 O O . GLU A 1 215 ? 6.514 4.057 12.774 1.00 87.88 215 GLU A O 1
ATOM 1688 N N . ASN A 1 216 ? 6.911 5.539 11.124 1.00 86.94 216 ASN A N 1
ATOM 1689 C CA . ASN A 1 216 ? 5.522 5.970 10.992 1.00 86.94 216 ASN A CA 1
ATOM 1690 C C . ASN A 1 216 ? 4.605 4.795 10.642 1.00 86.94 216 ASN A C 1
ATOM 1692 O O . ASN A 1 216 ? 3.537 4.630 11.240 1.00 86.94 216 ASN A O 1
ATOM 1696 N N . PHE A 1 217 ? 5.035 3.937 9.714 1.00 89.06 217 PHE A N 1
ATOM 1697 C CA . PHE A 1 217 ? 4.265 2.763 9.326 1.00 89.06 217 PHE A CA 1
ATOM 1698 C C . PHE A 1 217 ? 4.141 1.755 10.477 1.00 89.06 217 PHE A C 1
ATOM 1700 O O . PHE A 1 217 ? 3.046 1.268 10.759 1.00 89.06 217 PHE A O 1
ATOM 1707 N N . ILE A 1 218 ? 5.235 1.472 11.187 1.00 90.75 218 ILE A N 1
ATOM 1708 C CA . ILE A 1 218 ? 5.248 0.542 12.326 1.00 90.75 218 ILE A CA 1
ATOM 1709 C C . ILE A 1 218 ? 4.397 1.074 13.484 1.00 90.75 218 ILE A C 1
ATOM 1711 O O . ILE A 1 218 ? 3.633 0.312 14.074 1.00 90.75 218 ILE A O 1
ATOM 1715 N N . ARG A 1 219 ? 4.459 2.378 13.778 1.00 88.75 219 ARG A N 1
ATOM 1716 C CA . ARG A 1 219 ? 3.600 3.029 14.778 1.00 88.75 219 ARG A CA 1
ATOM 1717 C C . ARG A 1 219 ? 2.124 2.901 14.404 1.00 88.75 219 ARG A C 1
ATOM 1719 O O . ARG A 1 219 ? 1.303 2.564 15.257 1.00 88.75 219 ARG A O 1
ATOM 1726 N N . GLY A 1 220 ? 1.798 3.097 13.125 1.00 87.12 220 GLY A N 1
ATOM 1727 C CA . GLY A 1 220 ? 0.458 2.867 12.590 1.00 87.12 220 GLY A CA 1
ATOM 1728 C C . GLY A 1 220 ? -0.005 1.418 12.766 1.00 87.12 220 GLY A C 1
ATOM 1729 O O . GLY A 1 220 ? -1.124 1.190 13.224 1.00 87.12 220 GLY A O 1
ATOM 1730 N N . LEU A 1 221 ? 0.859 0.438 12.477 1.00 90.06 221 LEU A N 1
ATOM 1731 C CA . LEU A 1 221 ? 0.554 -0.978 12.705 1.00 90.06 221 LEU A CA 1
ATOM 1732 C C . LEU A 1 221 ? 0.311 -1.293 14.178 1.00 90.06 221 LEU A C 1
ATOM 1734 O O . LEU A 1 221 ? -0.640 -2.001 14.494 1.00 90.06 221 LEU A O 1
ATOM 1738 N N . ASP A 1 222 ? 1.138 -0.773 15.080 1.00 89.88 222 ASP A N 1
ATOM 1739 C CA . ASP A 1 222 ? 1.005 -1.042 16.511 1.00 89.88 222 ASP A CA 1
ATOM 1740 C C . ASP A 1 222 ? -0.265 -0.410 17.096 1.00 89.88 222 ASP A C 1
ATOM 1742 O O . ASP A 1 222 ? -0.903 -1.007 17.963 1.00 89.88 222 ASP A O 1
ATOM 1746 N N . ARG A 1 223 ? -0.676 0.764 16.600 1.00 89.56 223 ARG A N 1
ATOM 1747 C CA . ARG A 1 223 ? -1.984 1.355 16.923 1.00 89.56 223 ARG A CA 1
ATOM 1748 C C . ARG A 1 223 ? -3.132 0.491 16.396 1.00 89.56 223 ARG A C 1
ATOM 1750 O O . ARG A 1 223 ? -4.046 0.170 17.148 1.00 89.56 223 ARG A O 1
ATOM 1757 N N . ALA A 1 224 ? -3.060 0.064 15.136 1.00 88.50 224 ALA A N 1
ATOM 1758 C CA . ALA A 1 224 ? -4.083 -0.785 14.530 1.00 88.50 224 ALA A CA 1
ATOM 1759 C C . ALA A 1 224 ? -4.225 -2.143 15.242 1.00 88.50 224 ALA A C 1
ATOM 1761 O O . ALA A 1 224 ? -5.336 -2.641 15.400 1.00 88.50 224 ALA A O 1
ATOM 1762 N N . LYS A 1 225 ? -3.116 -2.734 15.708 1.00 89.81 225 LYS A N 1
ATOM 1763 C CA . LYS A 1 225 ? -3.134 -3.963 16.514 1.00 89.81 225 LYS A CA 1
ATOM 1764 C C . LYS A 1 225 ? -3.830 -3.756 17.854 1.00 89.81 225 LYS A C 1
ATOM 1766 O O . LYS A 1 225 ? -4.669 -4.575 18.206 1.00 89.81 225 LYS A O 1
ATOM 1771 N N . ARG A 1 226 ? -3.525 -2.662 18.561 1.00 88.31 226 ARG A N 1
ATOM 1772 C CA . ARG A 1 226 ? -4.170 -2.323 19.841 1.00 88.31 226 ARG A CA 1
ATOM 1773 C C . ARG A 1 226 ? -5.683 -2.153 19.707 1.00 88.31 226 ARG A C 1
ATOM 1775 O O . ARG A 1 226 ? -6.407 -2.631 20.559 1.00 88.31 226 ARG A O 1
ATOM 1782 N N . ALA A 1 227 ? -6.163 -1.562 18.612 1.00 85.56 227 ALA A N 1
ATOM 1783 C CA . ALA A 1 227 ? -7.602 -1.452 18.340 1.00 85.56 227 ALA A CA 1
ATOM 1784 C C . ALA A 1 227 ? -8.283 -2.805 18.023 1.00 85.56 227 ALA A C 1
ATOM 1786 O O . ALA A 1 227 ? -9.515 -2.926 18.035 1.00 85.56 227 ALA A O 1
ATOM 1787 N N . LEU A 1 228 ? -7.493 -3.822 17.657 1.00 83.00 228 LEU A N 1
ATOM 1788 C CA . LEU A 1 228 ? -7.987 -5.144 17.282 1.00 83.00 228 LEU A CA 1
ATOM 1789 C C . LEU A 1 228 ? -7.989 -6.174 18.413 1.00 83.00 228 LEU A C 1
ATOM 1791 O O . LEU A 1 228 ? -8.713 -7.164 18.275 1.00 83.00 228 LEU A O 1
ATOM 1795 N N . GLN A 1 229 ? -7.195 -5.938 19.457 1.00 82.00 229 GLN A N 1
ATOM 1796 C CA . GLN A 1 229 ? -7.173 -6.700 20.708 1.00 82.00 229 GLN A CA 1
ATOM 1797 C C . GLN A 1 229 ? -8.390 -6.352 21.570 1.00 82.00 229 GLN A C 1
ATOM 1799 O O . GLN A 1 229 ? -8.872 -7.281 22.252 1.00 82.00 229 GLN A O 1
#

Secondary structure (DSSP, 8-state):
--HHHHHHHHHHHHHHHHHHHHHSHHHHHHHHHHHHHHHHHHHHHHHHHHHHHHHHHHHHHHHHHHHHHHHHHHHHHHHHHHHHHHHHHHHHHHHHHHHTTTSSSS--SS----------TTSHHHHHTS-HHHHHHHHHHHHHHHHHHHHHHH-GGG--TT-HHHHHHHHT-TTSTTPPPHHHHHHHHHHHHHHHHHHHSGGGHHHH--HHHHHHHHHHHHHHHHHH-

Foldseek 3Di:
DDPVVVCVVVVVVVVVVVCCCCVNVVVVVVVVVVVVVVVVVVVVVVVVVVVVVVVVVVVVVVVVVVVVVVVVVVVVVVVVVVVVVVVVVVVVVVVVVVVVPPPPPDDDDDDDPPPDPPPPVPPLVVLVPDDLVRLLVVLVVLVVVLLVLLCVVCDVVRRDPVCQLVSLCVQCPPVDPLRFPPVLSVLRNVLSVVNVVCVVCVVVSNPPVDSVVSVVSVVSSVVSVVSSD

Sequence (229 aa):
MTWLEFSAAIAWPVVVLVGIGVLGPGGVLQKSIGELADKLMSIKSSVDEFRVLSEQFNERQRAIGESLQWLNGAGNELSRISAALDSVRANTSEILLGQGEKEISEVSGEEEVSDEEPEGEGRADDAENRTPQQRYD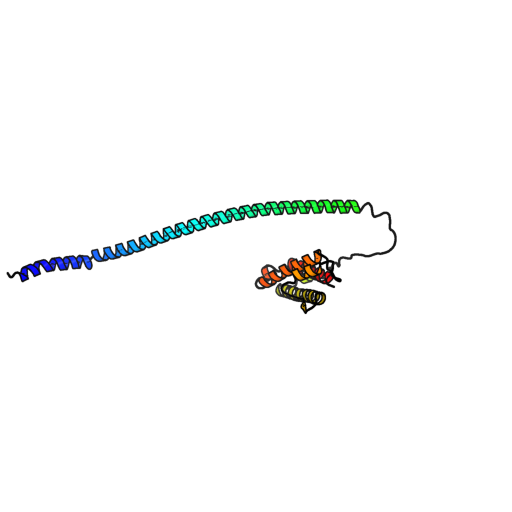SIYSRWGELTELIRQRIGPDNYDGRAIGSMARRLSHRSRANAISKEDAELIESLHSQFKRFGRLTATKDEWLTPELYENFIRGLDRAKRALQ

pLDDT: mean 70.05, std 16.35, range [34.34, 93.69]

Radius of gyration: 40.61 Å; chains: 1; bounding box: 48×47×150 Å